Protein AF-A0A9I9DJN1-F1 (afdb_monomer)

Mean predicted aligned error: 14.27 Å

InterPro domains:
  IPR029063 S-adenosyl-L-methionine-dependent methyltransferase superfamily [SSF53335] (177-220)
  IPR050508 Methyltransferase Superfamily [PTHR42912] (76-220)

Secondary structure (DSSP, 8-state):
------------------------------------------------------TTSSSSHHHHHHHHHHHSHHHHHHHHHHHHHHHHHHHHHTT--HHHHHHHHHTSGGGGGHHHH--TT----GGGGS-BTTBTTGGG-HHHHHHHHHHHHHHHHHH-TT-SSHHHHHHHHHHHHHHHHHHHHHHHT-S---EEEEET-TTSHHHHHHHHH-TTSEEEEE---S----

Solvent-accessible surface area (backbone atoms only — not comparable to full-atom values): 14762 Å² total; per-residue (Å²): 139,83,88,80,84,81,86,79,82,86,81,86,84,86,87,78,90,84,84,87,84,88,82,81,90,83,83,88,79,93,72,84,80,79,84,74,84,76,83,74,82,71,76,74,81,76,75,80,72,85,71,86,66,58,87,61,62,72,87,42,73,63,13,50,52,52,50,54,50,55,67,40,58,72,58,33,52,54,50,40,53,51,53,51,52,51,53,46,54,54,28,40,77,68,76,36,59,37,69,56,55,24,46,59,49,74,72,41,74,67,70,74,50,45,79,82,72,60,62,91,87,67,80,78,59,74,75,53,58,39,60,47,98,83,38,75,61,15,81,76,30,65,68,58,60,32,41,46,60,49,52,50,48,46,50,38,45,63,76,33,73,84,46,92,43,64,65,56,17,44,49,53,57,51,46,53,51,53,48,50,51,50,55,49,42,52,75,75,66,67,61,84,72,52,70,43,79,41,77,55,34,73,91,36,73,66,49,50,58,50,45,69,75,36,74,81,27,52,76,45,78,37,70,59,82,92,74,94,72,136

Radius of gyration: 26.38 Å; Cα contacts (8 Å, |Δi|>4): 148; chains: 1; bounding box: 64×74×60 Å

Foldseek 3Di:
DDDDDDDDDDDDDDDDDDDDDDDDDDDDDDDDDPPDPPPPPPPDPDDDPPDPDPPLDDDDPNVVVVVVQCVPVVSVLVVLVVVVVVLCVVLVVQVLNQVVQLCCQVVDPVVVCCVVPDDPPDDDDPVQQCDDRSGRRHLPDSSCLSRVVSSVLSVLCVVCVVDSHSVSSCCVPLVVVLVVVVVVCCVPPVDAAAEAEAEQCRNVPSVVSVCVSRVNHDYHYHNDDPDPDD

Organism: Cucumis melo (NCBI:txid3656)

Nearest PDB structures (foldseek):
  8j3g-assembly1_A  TM=2.124E-01  e=1.061E-02  Coptis chinensis
  7ux6-assembly1_B  TM=2.925E-01  e=5.117E-02  Streptomyces drozdowiczii
  5icg-assembly1_A-2  TM=2.376E-01  e=2.668E-02  Thalictrum flavum subsp. glaucum
  4ems-assembly1_B  TM=3.511E-01  e=6.922E-01  Linum nodiflorum
  9j56-assembly1_A  TM=2.705E-01  e=7.715E-01  Streptomyces purpurascens

Sequence (230 aa):
MALCGASQQLALISGGNGQQRGGRISRSNRGLIKVQASTSSEVGVYEEGRLERPNWSGQTPLSRLVGALISFKPLYSILKLGARQVLISTAEKKNISWRKLTSDVLESDVYKELDSVQNPSIVYPDYYLKPFHAYDEGNLSWLAAAEVQPATMSMIMRAVPTASSVDEAKEIVFGNWLRRIEEHHLKYSGNPILDILDIGCSVGFGTRQLADKFPTAKVTVSKFPLLLLP

Structure (mmCIF, N/CA/C/O backbone):
data_AF-A0A9I9DJN1-F1
#
_entry.id   AF-A0A9I9DJN1-F1
#
loop_
_atom_site.group_PDB
_atom_site.id
_atom_site.type_symbol
_atom_site.label_atom_id
_atom_site.label_alt_id
_atom_site.label_comp_id
_atom_site.label_asym_id
_atom_site.label_entity_id
_atom_site.label_seq_id
_atom_site.pdbx_PDB_ins_code
_atom_site.Cartn_x
_atom_site.Cartn_y
_atom_site.Cartn_z
_atom_site.occupancy
_atom_site.B_iso_or_equiv
_atom_site.auth_seq_id
_atom_site.auth_comp_id
_atom_site.auth_asym_id
_atom_site.auth_atom_id
_atom_site.pdbx_PDB_model_num
ATOM 1 N N . MET A 1 1 ? 3.846 16.389 -8.952 1.00 30.72 1 MET A N 1
ATOM 2 C CA . MET A 1 1 ? 3.330 17.249 -7.871 1.00 30.72 1 MET A CA 1
ATOM 3 C C . MET A 1 1 ? 4.453 18.156 -7.418 1.00 30.72 1 MET A C 1
ATOM 5 O O . MET A 1 1 ? 5.393 17.671 -6.805 1.00 30.72 1 MET A O 1
ATOM 9 N N . ALA A 1 2 ? 4.400 19.427 -7.803 1.00 25.44 2 ALA A N 1
ATOM 10 C CA . ALA A 1 2 ? 5.243 20.464 -7.229 1.00 25.44 2 ALA A CA 1
ATOM 11 C C . ALA A 1 2 ? 4.349 21.265 -6.277 1.00 25.44 2 ALA A C 1
ATOM 13 O O . ALA A 1 2 ? 3.342 21.819 -6.708 1.00 25.44 2 ALA A O 1
ATOM 14 N N . LEU A 1 3 ? 4.664 21.242 -4.984 1.00 32.25 3 LEU A N 1
ATOM 15 C CA . LEU A 1 3 ? 4.036 22.103 -3.987 1.00 32.25 3 LEU A CA 1
ATOM 16 C C . LEU A 1 3 ? 4.820 23.417 -3.987 1.00 32.25 3 LEU A C 1
ATOM 18 O O . LEU A 1 3 ? 5.977 23.434 -3.577 1.00 32.25 3 LEU A O 1
ATOM 22 N N . CYS A 1 4 ? 4.212 24.497 -4.471 1.00 29.55 4 CYS A N 1
ATOM 23 C CA . CYS A 1 4 ? 4.730 25.848 -4.284 1.00 29.55 4 CYS A CA 1
ATOM 24 C C . CYS A 1 4 ? 3.844 26.538 -3.244 1.00 29.55 4 CYS A C 1
ATOM 26 O O . CYS A 1 4 ? 2.663 26.773 -3.492 1.00 29.55 4 CYS A O 1
ATOM 28 N N . GLY A 1 5 ? 4.397 26.788 -2.056 1.00 29.73 5 GLY A N 1
ATOM 29 C CA . GLY A 1 5 ? 3.714 27.495 -0.977 1.00 29.73 5 GLY A CA 1
ATOM 30 C C . GLY A 1 5 ? 3.648 28.992 -1.261 1.00 29.73 5 GLY A C 1
ATOM 31 O O . GLY A 1 5 ? 4.655 29.601 -1.616 1.00 29.73 5 GLY A O 1
ATOM 32 N N . ALA A 1 6 ? 2.470 29.588 -1.091 1.00 32.78 6 ALA A N 1
ATOM 33 C CA . ALA A 1 6 ? 2.326 31.035 -1.049 1.00 32.78 6 ALA A CA 1
ATOM 34 C C . ALA A 1 6 ? 2.438 31.501 0.409 1.00 32.78 6 ALA A C 1
ATOM 36 O O . ALA A 1 6 ? 1.577 31.205 1.236 1.00 32.78 6 ALA A O 1
ATOM 37 N N . SER A 1 7 ? 3.513 32.231 0.710 1.00 35.12 7 SER A N 1
ATOM 38 C CA . SER A 1 7 ? 3.655 33.024 1.929 1.00 35.12 7 SER A CA 1
ATOM 39 C C . SER A 1 7 ? 2.537 34.063 2.003 1.00 35.12 7 SER A C 1
ATOM 41 O O . SER A 1 7 ? 2.452 34.934 1.140 1.00 35.12 7 SER A O 1
ATOM 43 N N . GLN A 1 8 ? 1.707 34.014 3.044 1.00 34.78 8 GLN A N 1
ATOM 44 C CA . GLN A 1 8 ? 0.830 35.128 3.397 1.00 34.78 8 GLN A CA 1
ATOM 45 C C . GLN A 1 8 ? 1.456 35.901 4.557 1.00 34.78 8 GLN A C 1
ATOM 47 O O . GLN A 1 8 ? 1.636 35.377 5.655 1.00 34.78 8 GLN A O 1
ATOM 52 N N . GLN A 1 9 ? 1.826 37.150 4.276 1.00 29.67 9 GLN A N 1
ATOM 53 C CA . GLN A 1 9 ? 2.213 38.126 5.285 1.00 29.67 9 GLN A CA 1
ATOM 54 C C . GLN A 1 9 ? 0.982 38.517 6.111 1.00 29.67 9 GLN A C 1
ATOM 56 O O . GLN A 1 9 ? -0.051 38.895 5.561 1.00 29.67 9 GLN A O 1
ATOM 61 N N . LEU A 1 10 ? 1.111 38.442 7.437 1.00 29.50 10 LEU A N 1
ATOM 62 C CA . LEU A 1 10 ? 0.171 39.037 8.379 1.00 29.50 10 LEU A CA 1
ATOM 63 C C . LEU A 1 10 ? 0.252 40.566 8.292 1.00 29.50 10 LEU A C 1
ATOM 65 O O . LEU A 1 10 ? 1.287 41.147 8.614 1.00 29.50 10 LEU A O 1
ATOM 69 N N . ALA A 1 11 ? -0.858 41.214 7.945 1.00 30.41 11 ALA A N 1
ATOM 70 C CA . ALA A 1 11 ? -1.069 42.629 8.221 1.00 30.41 11 ALA A CA 1
ATOM 71 C C . ALA A 1 11 ? -1.996 42.760 9.438 1.00 30.41 11 ALA A C 1
ATOM 73 O O . ALA A 1 11 ? -3.200 42.521 9.362 1.00 30.41 11 ALA A O 1
ATOM 74 N N . LEU A 1 12 ? -1.399 43.117 10.575 1.00 27.61 12 LEU A N 1
ATOM 75 C CA . LEU A 1 12 ? -2.086 43.633 11.755 1.00 27.61 12 LEU A CA 1
ATOM 76 C C . LEU A 1 12 ? -2.634 45.025 11.429 1.00 27.61 12 LEU A C 1
ATOM 78 O O . LEU A 1 12 ? -1.863 45.916 11.077 1.00 27.61 12 LEU A O 1
ATOM 82 N N . ILE A 1 13 ? -3.938 45.234 11.604 1.00 32.34 13 ILE A N 1
ATOM 83 C CA . ILE A 1 13 ? -4.517 46.578 11.673 1.00 32.34 13 ILE A CA 1
ATOM 84 C C . ILE A 1 13 ? -5.178 46.726 13.042 1.00 32.34 13 ILE A C 1
ATOM 86 O O . ILE A 1 13 ? -6.091 45.987 13.403 1.00 32.34 13 ILE A O 1
ATOM 90 N N . SER A 1 14 ? -4.637 47.671 13.806 1.00 28.94 14 SER A N 1
ATOM 91 C CA . SER A 1 14 ? -5.091 48.131 15.115 1.00 28.94 14 SER A CA 1
ATOM 92 C C . SER A 1 14 ? -5.843 49.457 14.967 1.00 28.94 14 SER A C 1
ATOM 94 O O . SER A 1 14 ? -5.519 50.255 14.089 1.00 28.94 14 SER A O 1
ATOM 96 N N . GLY A 1 15 ? -6.788 49.702 15.878 1.00 29.27 15 GLY A N 1
ATOM 97 C CA . GLY A 1 15 ? -7.481 50.978 16.094 1.00 29.27 15 GLY A CA 1
ATOM 98 C C . GLY A 1 15 ? -8.999 50.825 15.965 1.00 29.27 15 GLY A C 1
ATOM 99 O O . GLY A 1 15 ? -9.479 50.248 15.003 1.00 29.27 15 GLY A O 1
ATOM 100 N N . GLY A 1 16 ? -9.852 51.289 16.872 1.00 29.00 16 GLY A N 1
ATOM 101 C CA . GLY A 1 16 ? -9.691 52.054 18.102 1.00 29.00 16 GLY A CA 1
ATOM 102 C C . GLY A 1 16 ? -11.093 52.446 18.606 1.00 29.00 16 GLY A C 1
ATOM 103 O O . GLY A 1 16 ? -12.001 52.645 17.809 1.00 29.00 16 GLY A O 1
ATOM 104 N N . ASN A 1 17 ? -11.240 52.482 19.933 1.00 29.84 17 ASN A N 1
ATOM 105 C CA . ASN A 1 17 ? -12.297 53.038 20.797 1.00 29.84 17 ASN A CA 1
ATOM 106 C C . ASN A 1 17 ? -13.628 53.587 20.230 1.00 29.84 17 ASN A C 1
ATOM 108 O O . ASN A 1 17 ? -13.659 54.551 19.472 1.00 29.84 17 ASN A O 1
ATOM 112 N N . GLY A 1 18 ? -14.727 53.146 20.858 1.00 29.94 18 GLY A N 1
ATOM 113 C CA . GLY A 1 18 ? -15.999 53.876 20.940 1.00 29.94 18 GLY A CA 1
ATOM 114 C C . GLY A 1 18 ? -16.883 53.359 22.085 1.00 29.94 18 GLY A C 1
ATOM 115 O O . GLY A 1 18 ? -17.364 52.232 22.041 1.00 29.94 18 GLY A O 1
ATOM 116 N N . GLN A 1 19 ? -17.054 54.167 23.135 1.00 30.52 19 GLN A N 1
ATOM 117 C CA . GLN A 1 19 ? -17.786 53.865 24.372 1.00 30.52 19 GLN A CA 1
ATOM 118 C C . GLN A 1 19 ? -19.321 53.805 24.220 1.00 30.52 19 GLN A C 1
ATOM 120 O O . GLN A 1 19 ? -19.919 54.625 23.537 1.00 30.52 19 GLN A O 1
ATOM 125 N N . GLN A 1 20 ? -19.909 52.891 25.006 1.00 30.75 20 GLN A N 1
ATOM 126 C CA . GLN A 1 20 ? -21.160 52.950 25.792 1.00 30.75 20 GLN A CA 1
ATOM 127 C C . GLN A 1 20 ? -22.445 53.573 25.203 1.00 30.75 20 GLN A C 1
ATOM 129 O O . GLN A 1 20 ? -22.520 54.775 24.976 1.00 30.75 20 GLN A O 1
ATOM 134 N N . ARG A 1 21 ? -23.551 52.809 25.278 1.00 30.38 21 ARG A N 1
ATOM 135 C CA . ARG A 1 21 ? -24.702 53.091 26.175 1.00 30.38 21 ARG A CA 1
ATOM 136 C C . ARG A 1 21 ? -25.751 51.971 26.127 1.00 30.38 21 ARG A C 1
ATOM 138 O O . ARG A 1 21 ? -25.978 51.364 25.090 1.00 30.38 21 ARG A O 1
ATOM 145 N N . GLY A 1 22 ? -26.342 51.680 27.288 1.00 27.66 22 GLY A N 1
ATOM 146 C CA . GLY A 1 22 ? -27.281 50.577 27.503 1.00 27.66 22 GLY A CA 1
ATOM 147 C C . GLY A 1 22 ? -28.727 50.855 27.080 1.00 27.66 22 GLY A C 1
ATOM 148 O O . GLY A 1 22 ? -29.107 51.988 26.800 1.00 27.66 22 GLY A O 1
ATOM 149 N N . GLY A 1 23 ? -29.548 49.801 27.104 1.00 28.28 23 GLY A N 1
ATOM 150 C CA . GLY A 1 23 ? -30.987 49.902 26.863 1.00 28.28 23 GLY A CA 1
ATOM 151 C C . GLY A 1 23 ? -31.716 48.556 26.853 1.00 28.28 23 GLY A C 1
ATOM 152 O O . GLY A 1 23 ? -31.729 47.871 25.845 1.00 28.28 23 GLY A O 1
ATOM 153 N N . ARG A 1 24 ? -32.302 48.225 28.010 1.00 29.02 24 ARG A N 1
ATOM 154 C CA . ARG A 1 24 ? -33.516 47.432 28.306 1.00 29.02 24 ARG A CA 1
ATOM 155 C C . ARG A 1 24 ? -34.006 46.298 27.378 1.00 29.02 24 ARG A C 1
ATOM 157 O O . ARG A 1 24 ? -34.321 46.461 26.209 1.00 29.02 24 ARG A O 1
ATOM 164 N N . ILE A 1 25 ? -34.276 45.192 28.074 1.00 35.84 25 ILE A N 1
ATOM 165 C CA . ILE A 1 25 ? -35.131 44.043 27.756 1.00 35.84 25 ILE A CA 1
ATOM 166 C C . ILE A 1 25 ? -36.515 44.469 27.230 1.00 35.84 25 ILE A C 1
ATOM 168 O O . ILE A 1 25 ? -37.197 45.271 27.868 1.00 35.84 25 ILE A O 1
ATOM 172 N N . SER A 1 26 ? -36.980 43.821 26.157 1.00 33.06 26 SER A N 1
ATOM 173 C CA . SER A 1 26 ? -38.408 43.639 25.872 1.00 33.06 26 SER A CA 1
ATOM 174 C C . SER A 1 26 ? -38.665 42.240 25.301 1.00 33.06 26 SER A C 1
ATOM 176 O O . SER A 1 26 ? -37.912 41.735 24.470 1.00 33.06 26 SER A O 1
ATOM 178 N N . ARG A 1 27 ? -39.714 41.602 25.822 1.00 33.59 27 ARG A N 1
ATOM 179 C CA . ARG A 1 27 ? -40.207 40.256 25.504 1.00 33.59 27 ARG A CA 1
ATOM 180 C C . ARG A 1 27 ? -41.160 40.293 24.303 1.00 33.59 27 ARG A C 1
ATOM 182 O O . ARG A 1 27 ? -41.929 41.231 24.157 1.00 33.59 27 ARG A O 1
ATOM 189 N N . SER A 1 28 ? -41.235 39.139 23.635 1.00 32.53 28 SER A N 1
ATOM 190 C CA . SER A 1 28 ? -42.374 38.614 22.860 1.00 32.53 28 SER A CA 1
ATOM 191 C C . SER A 1 28 ? -42.530 39.066 21.404 1.00 32.53 28 SER A C 1
ATOM 193 O O . SER A 1 28 ? -43.063 40.128 21.119 1.00 32.53 28 SER A O 1
ATOM 195 N N . ASN A 1 29 ? -42.252 38.145 20.475 1.00 32.12 29 ASN A N 1
ATOM 196 C CA . ASN A 1 29 ? -43.342 37.434 19.799 1.00 32.12 29 ASN A CA 1
ATOM 197 C C . ASN A 1 29 ? -42.841 36.138 19.146 1.00 32.12 29 ASN A C 1
ATOM 199 O O . ASN A 1 29 ? -41.870 36.130 18.394 1.00 32.12 29 ASN A O 1
ATOM 203 N N . ARG A 1 30 ? -43.521 35.028 19.460 1.00 38.81 30 ARG A N 1
ATOM 204 C CA . ARG A 1 30 ? -43.365 33.728 18.798 1.00 38.81 30 ARG A CA 1
ATOM 205 C C . ARG A 1 30 ? -43.874 33.848 17.360 1.00 38.81 30 ARG A C 1
ATOM 207 O O . ARG A 1 30 ? -45.080 33.857 17.140 1.00 38.81 30 ARG A O 1
ATOM 214 N N . GLY A 1 31 ? -42.958 33.922 16.400 1.00 28.69 31 GLY A N 1
ATOM 215 C CA . GLY A 1 31 ? -43.246 33.670 14.990 1.00 28.69 31 GLY A CA 1
ATOM 216 C C . GLY A 1 31 ? -43.067 32.185 14.681 1.00 28.69 31 GLY A C 1
ATOM 217 O O . GLY A 1 31 ? -42.038 31.604 15.018 1.00 28.69 31 GLY A O 1
ATOM 218 N N . LEU A 1 32 ? -44.076 31.568 14.066 1.00 29.91 32 LEU A N 1
ATOM 219 C CA . LEU A 1 32 ? -43.992 30.229 13.483 1.00 29.91 32 LEU A CA 1
ATOM 220 C C . LEU A 1 32 ? -42.824 30.166 12.484 1.00 29.91 32 LEU A C 1
ATOM 222 O O . LEU A 1 32 ? -42.876 30.801 11.432 1.00 29.91 32 LEU A O 1
ATOM 226 N N . ILE A 1 33 ? -41.793 29.372 12.784 1.00 30.33 33 ILE A N 1
ATOM 227 C CA . ILE A 1 33 ? -40.772 29.009 11.797 1.00 30.33 33 ILE A CA 1
ATOM 228 C C . ILE A 1 33 ? -41.381 27.931 10.902 1.00 30.33 33 ILE A C 1
ATOM 230 O O . ILE A 1 33 ? -41.490 26.766 11.279 1.00 30.33 33 ILE A O 1
ATOM 234 N N . LYS A 1 34 ? -41.807 28.336 9.707 1.00 27.86 34 LYS A N 1
ATOM 235 C CA . LYS A 1 34 ? -42.162 27.421 8.626 1.00 27.86 34 LYS A CA 1
ATOM 236 C C . LYS A 1 34 ? -40.850 26.880 8.053 1.00 27.86 34 LYS A C 1
ATOM 238 O O . LYS A 1 34 ? -40.208 27.544 7.247 1.00 27.86 34 LYS A O 1
ATOM 243 N N . VAL A 1 35 ? -40.417 25.707 8.516 1.00 30.56 35 VAL A N 1
ATOM 244 C CA . VAL A 1 35 ? -39.272 24.996 7.928 1.00 30.56 35 VAL A CA 1
ATOM 245 C C . VAL A 1 35 ? -39.721 24.460 6.574 1.00 30.56 35 VAL A C 1
ATOM 247 O O . VAL A 1 35 ? -40.373 23.423 6.478 1.00 30.56 35 VAL A O 1
ATOM 250 N N . GLN A 1 36 ? -39.430 25.215 5.522 1.00 29.36 36 GLN A N 1
ATOM 251 C CA . GLN A 1 36 ? -39.557 24.744 4.155 1.00 29.36 36 GLN A CA 1
ATOM 252 C C . GLN A 1 36 ? -38.274 23.978 3.831 1.00 29.36 36 GLN A C 1
ATOM 254 O O . GLN A 1 36 ? -37.212 24.571 3.667 1.00 29.36 36 GLN A O 1
ATOM 259 N N . ALA A 1 37 ? -38.360 22.648 3.814 1.00 34.16 37 ALA A N 1
ATOM 260 C CA . ALA A 1 37 ? -37.278 21.798 3.342 1.00 34.16 37 ALA A CA 1
ATOM 261 C C . ALA A 1 37 ? -37.134 21.994 1.826 1.00 34.16 37 ALA A C 1
ATOM 263 O O . ALA A 1 37 ? -37.887 21.425 1.039 1.00 34.16 37 ALA A O 1
ATOM 264 N N . SER A 1 38 ? -36.197 22.844 1.413 1.00 32.78 38 SER A N 1
ATOM 265 C CA . SER A 1 38 ? -35.741 22.905 0.030 1.00 32.78 38 SER A CA 1
ATOM 266 C C . SER A 1 38 ? -34.733 21.780 -0.187 1.00 32.78 38 SER A C 1
ATOM 268 O O . SER A 1 38 ? -33.548 21.923 0.109 1.00 32.78 38 SER A O 1
ATOM 270 N N . THR A 1 39 ? -35.197 20.642 -0.697 1.00 40.41 39 THR A N 1
ATOM 271 C CA . THR A 1 39 ? -34.326 19.667 -1.357 1.00 40.41 39 THR A CA 1
ATOM 272 C C . THR A 1 39 ? -33.875 20.261 -2.689 1.00 40.41 39 THR A C 1
ATOM 274 O O . THR A 1 39 ? -34.466 19.991 -3.732 1.00 40.41 39 THR A O 1
ATOM 277 N N . SER A 1 40 ? -32.854 21.116 -2.655 1.00 34.88 40 SER A N 1
ATOM 278 C CA . SER A 1 40 ? -32.096 21.481 -3.848 1.00 34.88 40 SER A CA 1
ATOM 279 C C . SER A 1 40 ? -31.119 20.346 -4.135 1.00 34.88 40 SER A C 1
ATOM 281 O O . SER A 1 40 ? -29.996 20.320 -3.634 1.00 34.88 40 SER A O 1
ATOM 283 N N . SER A 1 41 ? -31.565 19.373 -4.923 1.00 44.56 41 SER A N 1
ATOM 284 C CA . SER A 1 41 ? -30.679 18.443 -5.617 1.00 44.56 41 SER A CA 1
ATOM 285 C C . SER A 1 41 ? -29.966 19.193 -6.746 1.00 44.56 41 SER A C 1
ATOM 287 O O . SER A 1 41 ? -30.228 18.960 -7.923 1.00 44.56 41 SER A O 1
ATOM 289 N N . GLU A 1 42 ? -29.096 20.135 -6.390 1.00 41.25 42 GLU A N 1
ATOM 290 C CA . GLU A 1 42 ? -28.077 20.619 -7.312 1.00 41.25 42 GLU A CA 1
ATOM 291 C C . GLU A 1 42 ? -26.981 19.560 -7.335 1.00 41.25 42 GLU A C 1
ATOM 293 O O . GLU A 1 42 ? -26.090 19.512 -6.487 1.00 41.25 42 GLU A O 1
ATOM 298 N N . VAL A 1 43 ? -27.092 18.650 -8.302 1.00 46.75 43 VAL A N 1
ATOM 299 C CA . VAL A 1 43 ? -25.947 17.868 -8.754 1.00 46.75 43 VAL A CA 1
ATOM 300 C C . VAL A 1 43 ? -24.967 18.894 -9.311 1.00 46.75 4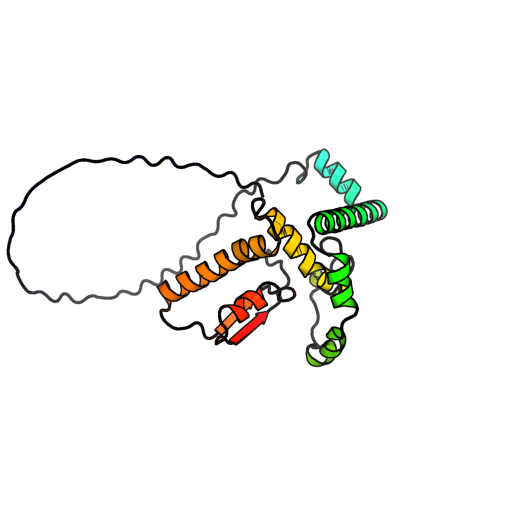3 VAL A C 1
ATOM 302 O O . VAL A 1 43 ? -25.148 19.386 -10.423 1.00 46.75 43 VAL A O 1
ATOM 305 N N . GLY A 1 44 ? -23.994 19.295 -8.493 1.00 42.94 44 GLY A N 1
ATOM 306 C CA . GLY A 1 44 ? -22.945 20.209 -8.915 1.00 42.94 44 GLY A CA 1
ATOM 307 C C . GLY A 1 44 ? -22.288 19.650 -10.169 1.00 42.94 44 GLY A C 1
ATOM 308 O O . GLY A 1 44 ? -21.751 18.543 -10.152 1.00 42.94 44 GLY A O 1
ATOM 309 N N . VAL A 1 45 ? -22.376 20.391 -11.272 1.00 45.31 45 VAL A N 1
ATOM 310 C CA . VAL A 1 45 ? -21.628 20.079 -12.485 1.00 45.31 45 VAL A CA 1
ATOM 311 C C . VAL A 1 45 ? -20.161 20.284 -12.133 1.00 45.31 45 VAL A C 1
ATOM 313 O O . VAL A 1 45 ? -19.710 21.410 -11.938 1.00 45.31 45 VAL A O 1
ATOM 316 N N . TYR A 1 46 ? -19.432 19.186 -11.964 1.00 43.72 46 TYR A N 1
ATOM 317 C CA . TYR A 1 46 ? -17.994 19.238 -11.765 1.00 43.72 46 TYR A CA 1
ATOM 318 C C . TYR A 1 46 ? -17.363 19.731 -13.069 1.00 43.72 46 TYR A C 1
ATOM 320 O O . TYR A 1 46 ? -17.411 19.035 -14.082 1.00 43.72 46 TYR A O 1
ATOM 328 N N . GLU A 1 47 ? -16.782 20.929 -13.063 1.00 48.88 47 GLU A N 1
ATOM 329 C CA . GLU A 1 47 ? -15.872 21.320 -14.135 1.00 48.88 47 GLU A CA 1
ATOM 330 C C . GLU A 1 47 ? -14.577 20.526 -13.969 1.00 48.88 47 GLU A C 1
ATOM 332 O O . GLU A 1 47 ? -13.890 20.620 -12.948 1.00 48.88 47 GLU A O 1
ATOM 337 N N . GLU A 1 48 ? -14.248 19.708 -14.968 1.00 60.31 48 GLU A N 1
ATOM 338 C CA . GLU A 1 48 ? -12.962 19.030 -15.021 1.00 60.31 48 GLU A CA 1
ATOM 339 C C . GLU A 1 48 ? -11.863 20.098 -15.086 1.00 60.31 48 GLU A C 1
ATOM 341 O O . GLU A 1 48 ? -11.737 20.841 -16.063 1.00 60.31 48 GLU A O 1
ATOM 346 N N . GLY A 1 49 ? -11.091 20.224 -14.004 1.00 55.69 49 GLY A N 1
ATOM 347 C CA . GLY A 1 49 ? -9.998 21.184 -13.937 1.00 55.69 49 GLY A CA 1
ATOM 348 C C . GLY A 1 49 ? -9.047 20.966 -15.111 1.00 55.69 49 GLY A C 1
ATOM 349 O O . GLY A 1 49 ? -8.665 19.835 -15.409 1.00 55.69 49 GLY A O 1
ATOM 350 N N . ARG A 1 50 ? -8.652 22.046 -15.792 1.00 54.31 50 ARG A N 1
ATOM 351 C CA . ARG A 1 50 ? -7.718 21.991 -16.922 1.00 54.31 50 ARG A CA 1
ATOM 352 C C . ARG A 1 50 ? -6.335 21.578 -16.407 1.00 54.31 50 ARG A C 1
ATOM 354 O O . ARG A 1 50 ? -5.506 22.423 -16.088 1.00 54.31 50 ARG A O 1
ATOM 361 N N . LEU A 1 51 ? -6.107 20.272 -16.267 1.00 60.84 51 LEU A N 1
ATOM 362 C CA . LEU A 1 51 ? -4.845 19.719 -15.788 1.00 60.84 51 LEU A CA 1
ATOM 363 C C . LEU A 1 51 ? -3.743 20.100 -16.782 1.00 60.84 51 LEU A C 1
ATOM 365 O O . LEU A 1 51 ? -3.766 19.657 -17.934 1.00 60.84 51 LEU A O 1
ATOM 369 N N . GLU A 1 52 ? -2.775 20.913 -16.350 1.00 66.81 52 GLU A N 1
ATOM 370 C CA . GLU A 1 52 ? -1.540 21.119 -17.105 1.00 66.81 52 GLU A CA 1
ATOM 371 C C . GLU A 1 52 ? -0.838 19.770 -17.260 1.00 66.81 52 GLU A C 1
ATOM 373 O O . GLU A 1 52 ? -0.281 19.191 -16.324 1.00 66.81 52 GLU A O 1
ATOM 378 N N . ARG A 1 53 ? -0.930 19.229 -18.472 1.00 61.81 53 ARG A N 1
ATOM 379 C CA . ARG A 1 53 ? -0.295 17.975 -18.844 1.00 61.81 53 ARG A CA 1
ATOM 380 C C . ARG A 1 53 ? 1.211 18.213 -18.995 1.00 61.81 53 ARG A C 1
ATOM 382 O O . ARG A 1 53 ? 1.602 19.196 -19.623 1.00 61.81 53 ARG A O 1
ATOM 389 N N . PRO A 1 54 ? 2.081 17.343 -18.453 1.00 64.88 54 PRO A N 1
ATOM 390 C CA . PRO A 1 54 ? 3.521 17.522 -18.600 1.00 64.88 54 PRO A CA 1
ATOM 391 C C . PRO A 1 54 ? 3.939 17.455 -20.080 1.00 64.88 54 PRO A C 1
ATOM 393 O O . PRO A 1 54 ? 3.339 16.712 -20.856 1.00 64.88 54 PRO A O 1
ATOM 396 N N . ASN A 1 55 ? 5.001 18.178 -20.461 1.00 63.44 55 ASN A N 1
ATOM 397 C CA . ASN A 1 55 ? 5.436 18.406 -21.859 1.00 63.44 55 ASN A CA 1
ATOM 398 C C . ASN A 1 55 ? 5.660 17.140 -22.720 1.00 63.44 55 ASN A C 1
ATOM 400 O O . ASN A 1 55 ? 5.745 17.219 -23.948 1.00 63.44 55 ASN A O 1
ATOM 404 N N . TRP A 1 56 ? 5.781 15.973 -22.089 1.00 61.12 56 TRP A N 1
ATOM 405 C CA . TRP A 1 56 ? 5.939 14.671 -22.740 1.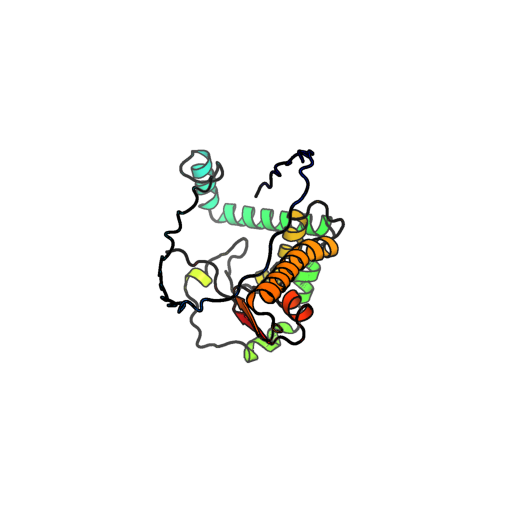00 61.12 56 TRP A CA 1
ATOM 406 C C . TRP A 1 56 ? 4.610 13.947 -23.018 1.00 61.12 56 TRP A C 1
ATOM 408 O O . TRP A 1 56 ? 4.612 12.892 -23.651 1.00 61.12 56 TRP A O 1
ATOM 418 N N . SER A 1 57 ? 3.474 14.493 -22.585 1.00 58.69 57 SER A N 1
ATOM 419 C CA . SER A 1 57 ? 2.133 13.949 -22.827 1.00 58.69 57 SER A CA 1
ATOM 420 C C . SER A 1 57 ? 1.375 14.814 -23.844 1.00 58.69 57 SER A C 1
ATOM 422 O O . SER A 1 57 ? 1.319 16.032 -23.705 1.00 58.69 57 SER A O 1
ATOM 424 N N . GLY A 1 58 ? 0.831 14.206 -24.905 1.00 67.69 58 GLY A N 1
ATOM 425 C CA . GLY A 1 58 ? 0.128 14.913 -25.987 1.00 67.69 58 GLY A CA 1
ATOM 426 C C . GLY A 1 58 ? 0.577 14.466 -27.383 1.00 67.69 58 GLY A C 1
ATOM 427 O O . GLY A 1 58 ? 0.928 13.311 -27.582 1.00 67.69 58 GLY A O 1
ATOM 428 N N . GLN A 1 59 ? 0.563 15.374 -28.366 1.00 70.12 59 GLN A N 1
ATOM 429 C CA . GLN A 1 59 ? 0.990 15.091 -29.752 1.00 70.12 59 GLN A CA 1
ATOM 430 C C . GLN A 1 59 ? 2.324 15.760 -30.136 1.00 70.12 59 GLN A C 1
ATOM 432 O O . GLN A 1 59 ? 2.646 15.897 -31.316 1.00 70.12 59 GLN A O 1
ATOM 437 N N . THR A 1 60 ? 3.124 16.185 -29.153 1.00 81.44 60 THR A N 1
ATOM 438 C CA . THR A 1 60 ? 4.431 16.811 -29.407 1.00 81.44 60 THR A CA 1
ATOM 439 C C . THR A 1 60 ? 5.426 15.804 -30.007 1.00 81.44 60 THR A C 1
ATOM 441 O O . THR A 1 60 ? 5.291 14.600 -29.771 1.00 81.44 60 THR A O 1
ATOM 444 N N . PRO A 1 61 ? 6.466 16.245 -30.744 1.00 84.25 61 PRO A N 1
ATOM 445 C CA . PRO A 1 61 ? 7.507 15.345 -31.252 1.00 84.25 61 PRO A CA 1
ATOM 446 C C . PRO A 1 61 ? 8.167 14.502 -30.151 1.00 84.25 61 PRO A C 1
ATOM 448 O O . PRO A 1 61 ? 8.387 13.307 -30.337 1.00 84.25 61 PRO A O 1
ATOM 451 N N . LEU A 1 62 ? 8.393 15.096 -28.973 1.00 82.62 62 LEU A N 1
ATOM 452 C CA . LEU A 1 62 ? 8.889 14.384 -27.794 1.00 82.62 62 LEU A CA 1
ATOM 453 C C . LEU A 1 62 ? 7.900 13.310 -27.322 1.00 82.62 62 LEU A C 1
ATOM 455 O O . LEU A 1 62 ? 8.310 12.188 -27.044 1.00 82.62 62 LEU A O 1
ATOM 459 N N . SER A 1 63 ? 6.601 13.619 -27.276 1.00 77.81 63 SER A N 1
ATOM 460 C CA . SER A 1 63 ? 5.573 12.645 -26.898 1.00 77.81 63 SER A CA 1
ATOM 461 C C . SER A 1 63 ? 5.479 11.484 -27.892 1.00 77.81 63 SER A C 1
ATOM 463 O O . SER A 1 63 ? 5.369 10.332 -27.481 1.00 77.81 63 SER A O 1
ATOM 465 N N . ARG A 1 64 ? 5.618 11.753 -29.199 1.00 83.56 64 ARG A N 1
ATOM 466 C CA . ARG A 1 64 ? 5.650 10.711 -30.243 1.00 83.56 64 ARG A CA 1
ATOM 467 C C . ARG A 1 64 ? 6.885 9.821 -30.122 1.00 83.56 64 ARG A C 1
ATOM 469 O O . ARG A 1 64 ? 6.758 8.610 -30.266 1.00 83.56 64 ARG A O 1
ATOM 476 N N . LEU A 1 65 ? 8.050 10.396 -29.810 1.00 84.25 65 LEU A N 1
ATOM 477 C CA . LEU A 1 65 ? 9.271 9.632 -29.541 1.00 84.25 65 LEU A CA 1
ATOM 478 C C . LEU A 1 65 ? 9.111 8.740 -28.304 1.00 84.25 65 LEU A C 1
ATOM 480 O O . LEU A 1 65 ? 9.400 7.549 -28.366 1.00 84.25 65 LEU A O 1
ATOM 484 N N . VAL A 1 66 ? 8.604 9.293 -27.200 1.00 79.31 66 VAL A N 1
ATOM 485 C CA . VAL A 1 66 ? 8.315 8.527 -25.978 1.00 79.31 66 VAL A CA 1
ATOM 486 C C . VAL A 1 66 ? 7.306 7.411 -26.269 1.00 79.31 66 VAL A C 1
ATOM 488 O O . VAL A 1 66 ? 7.532 6.270 -25.876 1.00 79.31 66 VAL A O 1
ATOM 491 N N . GLY A 1 67 ? 6.243 7.700 -27.024 1.00 79.88 67 GLY A N 1
ATOM 492 C CA . GLY A 1 67 ? 5.257 6.710 -27.458 1.00 79.88 67 GLY A CA 1
ATOM 493 C C . GLY A 1 67 ? 5.865 5.592 -28.308 1.00 79.88 67 GLY A C 1
ATOM 494 O O . GLY A 1 67 ? 5.582 4.420 -28.067 1.00 79.88 67 GLY A O 1
ATOM 495 N N . ALA A 1 68 ? 6.757 5.925 -29.244 1.00 82.62 68 ALA A N 1
ATOM 496 C CA . ALA A 1 68 ? 7.470 4.941 -30.055 1.00 82.62 68 ALA A CA 1
ATOM 497 C C . ALA A 1 68 ? 8.383 4.044 -29.198 1.00 82.62 68 ALA A C 1
ATOM 499 O O . ALA A 1 68 ? 8.346 2.821 -29.345 1.00 82.62 68 ALA A O 1
ATOM 500 N N . LEU A 1 69 ? 9.129 4.619 -28.248 1.00 78.75 69 LEU A N 1
ATOM 501 C CA . LEU A 1 69 ? 9.981 3.863 -27.320 1.00 78.75 69 LEU A CA 1
ATOM 502 C C . LEU A 1 69 ? 9.166 2.919 -26.421 1.00 78.75 69 LEU A C 1
ATOM 504 O O . LEU A 1 69 ? 9.576 1.782 -26.203 1.00 78.75 69 LEU A O 1
ATOM 508 N N . ILE A 1 70 ? 8.001 3.363 -25.939 1.00 77.44 70 ILE A N 1
ATOM 509 C CA . ILE A 1 70 ? 7.078 2.539 -25.138 1.00 77.44 70 ILE A CA 1
ATOM 510 C C . ILE A 1 70 ? 6.452 1.421 -25.986 1.00 77.44 70 ILE A C 1
ATOM 512 O O . ILE A 1 70 ? 6.246 0.315 -25.489 1.00 77.44 70 ILE A 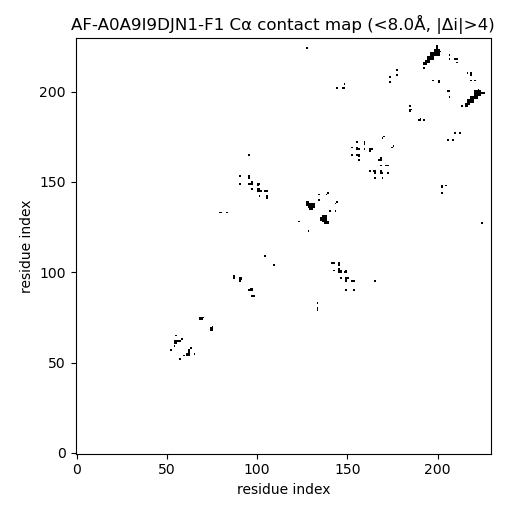O 1
ATOM 516 N N . SER A 1 71 ? 6.167 1.675 -27.268 1.00 81.25 71 SER A N 1
ATOM 517 C CA . SER A 1 71 ? 5.537 0.687 -28.157 1.00 81.25 71 SER A CA 1
ATOM 518 C C . SER A 1 71 ? 6.433 -0.522 -28.460 1.00 81.25 71 SER A C 1
ATOM 520 O O . SER A 1 71 ? 5.933 -1.622 -28.710 1.00 81.25 71 SER A O 1
ATOM 522 N N . PHE A 1 72 ? 7.759 -0.357 -28.383 1.00 87.50 72 PHE A N 1
ATOM 523 C CA . PHE A 1 72 ? 8.706 -1.451 -28.562 1.00 87.50 72 PHE A CA 1
ATOM 524 C C . PHE A 1 72 ? 8.890 -2.229 -27.251 1.00 87.50 72 PHE A C 1
ATOM 526 O O . PHE A 1 72 ? 9.732 -1.901 -26.412 1.00 87.50 72 PHE A O 1
ATOM 533 N N . LYS A 1 73 ? 8.093 -3.294 -27.089 1.00 82.44 73 LYS A N 1
ATOM 534 C CA . LYS A 1 73 ? 8.016 -4.106 -25.859 1.00 82.44 73 LYS A CA 1
ATOM 535 C C . LYS A 1 73 ? 9.374 -4.495 -25.251 1.00 82.44 73 LYS A C 1
ATOM 537 O O . LYS A 1 73 ? 9.502 -4.336 -24.040 1.00 82.44 73 LYS A O 1
ATOM 542 N N . PRO A 1 74 ? 10.390 -4.961 -26.010 1.00 84.25 74 PRO A N 1
ATOM 543 C CA . PRO A 1 74 ? 11.668 -5.348 -25.410 1.00 84.25 74 PRO A CA 1
ATOM 544 C C . PRO A 1 74 ? 12.372 -4.183 -24.706 1.00 84.25 74 PRO A C 1
ATOM 546 O O . PRO A 1 74 ? 12.802 -4.321 -23.563 1.00 84.25 74 PRO A O 1
ATOM 549 N N . LEU A 1 75 ? 12.433 -3.012 -25.348 1.00 82.56 75 LEU A N 1
ATOM 550 C CA . LEU A 1 75 ? 13.043 -1.825 -24.746 1.00 82.56 75 LEU A CA 1
ATOM 551 C C . LEU A 1 75 ? 12.222 -1.322 -23.564 1.00 82.56 75 LEU A C 1
ATOM 553 O O . LEU A 1 75 ? 12.782 -1.013 -22.516 1.00 82.56 75 LEU A O 1
ATOM 557 N N . TYR A 1 76 ? 10.899 -1.286 -23.710 1.00 82.19 76 TYR A N 1
ATOM 558 C CA . TYR A 1 76 ? 10.006 -0.897 -22.627 1.00 82.19 76 TYR A CA 1
ATOM 559 C C . TYR A 1 76 ? 10.178 -1.788 -21.388 1.00 82.19 76 TYR A C 1
ATOM 561 O O . TYR A 1 76 ? 10.263 -1.274 -20.274 1.00 82.19 76 TYR A O 1
ATOM 569 N N . SER A 1 77 ? 10.312 -3.106 -21.557 1.00 83.62 77 SER A N 1
ATOM 570 C CA . SER A 1 77 ? 10.574 -4.031 -20.449 1.00 83.62 77 SER A CA 1
ATOM 571 C C . SER A 1 77 ? 11.917 -3.771 -19.763 1.00 83.62 77 SER A C 1
ATOM 573 O O . SER A 1 77 ? 11.965 -3.728 -18.536 1.00 83.62 77 SER A O 1
ATOM 575 N N . ILE A 1 78 ? 12.991 -3.510 -20.518 1.00 86.50 78 ILE A N 1
ATOM 576 C CA . ILE A 1 78 ? 14.301 -3.138 -19.946 1.00 86.50 78 ILE A CA 1
ATOM 577 C C . ILE A 1 78 ? 14.191 -1.829 -19.151 1.00 86.50 78 ILE A C 1
ATOM 579 O O . ILE A 1 78 ? 14.678 -1.742 -18.023 1.00 86.50 78 ILE A O 1
ATOM 583 N N . LEU A 1 79 ? 13.513 -0.819 -19.704 1.00 86.81 79 LEU A N 1
ATOM 584 C CA . LEU A 1 79 ? 13.300 0.466 -19.034 1.00 86.81 79 LEU A CA 1
ATOM 585 C C . LEU A 1 79 ? 12.479 0.311 -17.747 1.00 86.81 79 LEU A C 1
ATOM 587 O O . LEU A 1 79 ? 12.838 0.907 -16.731 1.00 86.81 79 LEU A O 1
ATOM 591 N N . LYS A 1 80 ? 11.425 -0.518 -17.754 1.00 85.69 80 LYS A N 1
ATOM 592 C CA . LYS A 1 80 ? 10.641 -0.849 -16.550 1.00 85.69 80 LYS A CA 1
ATOM 593 C C . LYS A 1 80 ? 11.519 -1.463 -15.459 1.00 85.69 80 LYS A C 1
ATOM 595 O O . LYS A 1 80 ? 11.459 -1.016 -14.313 1.00 85.69 80 LYS A O 1
ATOM 600 N N . LEU A 1 81 ? 12.354 -2.443 -15.809 1.00 87.25 81 LEU A N 1
ATOM 601 C CA . LEU A 1 81 ? 13.267 -3.092 -14.861 1.00 87.25 81 LEU A CA 1
ATOM 602 C C . LEU A 1 81 ? 14.274 -2.096 -14.275 1.00 87.25 81 LEU A C 1
ATOM 604 O O . LEU A 1 81 ? 14.453 -2.045 -13.057 1.00 87.25 81 LEU A O 1
ATOM 608 N N . GLY A 1 82 ? 14.879 -1.259 -15.122 1.00 89.62 82 GLY A N 1
ATOM 609 C CA . GLY A 1 82 ? 15.805 -0.213 -14.686 1.00 89.62 82 GLY A CA 1
ATOM 610 C C . GLY A 1 82 ? 15.143 0.796 -13.746 1.00 89.62 82 GLY A C 1
ATOM 611 O O . GLY A 1 82 ? 15.674 1.087 -12.674 1.00 89.62 82 GLY A O 1
ATOM 612 N N . ALA A 1 83 ? 13.949 1.279 -14.095 1.00 89.12 83 ALA A N 1
ATOM 613 C CA . ALA A 1 83 ? 13.189 2.208 -13.263 1.00 89.12 83 ALA A CA 1
ATOM 614 C C . ALA A 1 83 ? 12.833 1.603 -11.894 1.00 89.12 83 ALA A C 1
ATOM 616 O O . ALA A 1 83 ? 13.015 2.260 -10.865 1.00 89.12 83 ALA A O 1
ATOM 617 N N . ARG A 1 84 ? 12.390 0.337 -11.858 1.00 91.75 84 ARG A N 1
ATOM 618 C CA . ARG A 1 84 ? 12.114 -0.387 -10.606 1.00 91.75 84 ARG A CA 1
ATOM 619 C C . ARG A 1 84 ? 13.375 -0.517 -9.749 1.00 91.75 84 ARG A C 1
ATOM 621 O O . ARG A 1 84 ? 13.339 -0.191 -8.566 1.00 91.75 84 ARG A O 1
ATOM 628 N N . GLN A 1 85 ? 14.508 -0.894 -10.337 1.00 93.38 85 GLN A N 1
ATOM 629 C CA . GLN A 1 85 ? 15.780 -1.020 -9.617 1.00 93.38 85 GLN A CA 1
ATOM 630 C C . GLN A 1 85 ? 16.267 0.321 -9.036 1.00 93.38 85 GLN A C 1
ATOM 632 O O . GLN A 1 85 ? 16.803 0.363 -7.923 1.00 93.38 85 GLN A O 1
ATOM 637 N N . VAL A 1 86 ? 16.057 1.432 -9.748 1.00 94.31 86 VAL A N 1
ATOM 638 C CA . VAL A 1 86 ? 16.360 2.780 -9.238 1.00 94.31 86 VAL A CA 1
ATOM 639 C C . VAL A 1 86 ? 15.478 3.125 -8.038 1.00 94.31 86 VAL A C 1
ATOM 641 O O . VAL A 1 86 ? 15.994 3.638 -7.045 1.00 94.31 86 VAL A O 1
ATOM 644 N N . LEU A 1 87 ? 14.178 2.818 -8.085 1.00 92.94 87 LEU A N 1
ATOM 645 C CA . LEU A 1 87 ? 13.276 3.043 -6.950 1.00 92.94 87 LEU A CA 1
ATOM 646 C C . LEU A 1 87 ? 13.712 2.244 -5.719 1.00 92.94 87 LEU A C 1
ATOM 648 O O . LEU A 1 87 ? 13.878 2.834 -4.653 1.00 92.94 87 LEU A O 1
ATOM 652 N N . ILE A 1 88 ? 13.976 0.948 -5.891 1.00 96.06 88 ILE A N 1
ATOM 653 C CA . ILE A 1 88 ? 14.420 0.053 -4.813 1.00 96.06 88 ILE A CA 1
ATOM 654 C C . ILE A 1 88 ? 15.729 0.558 -4.197 1.00 96.06 88 ILE A C 1
ATOM 656 O O . ILE A 1 88 ? 15.810 0.771 -2.991 1.00 96.06 88 ILE A O 1
ATOM 660 N N . SER A 1 89 ? 16.748 0.815 -5.020 1.00 95.94 89 SER A N 1
ATOM 661 C CA . SER A 1 89 ? 18.053 1.276 -4.522 1.00 95.94 89 SER A CA 1
ATOM 662 C C . SER A 1 89 ? 17.991 2.657 -3.864 1.00 95.94 89 SER A C 1
ATOM 664 O O . SER A 1 89 ? 18.712 2.919 -2.904 1.00 95.94 89 SER A O 1
ATOM 666 N N . THR A 1 90 ? 17.124 3.551 -4.345 1.00 94.62 90 THR A N 1
ATOM 667 C CA . THR A 1 90 ? 16.899 4.859 -3.713 1.00 94.62 90 THR A CA 1
ATOM 668 C C . THR A 1 90 ? 16.226 4.708 -2.353 1.00 94.62 90 THR A C 1
ATOM 670 O O . THR A 1 90 ? 16.595 5.414 -1.417 1.00 94.62 90 THR A O 1
ATOM 673 N N . ALA A 1 91 ? 15.260 3.797 -2.235 1.00 95.81 91 ALA A N 1
ATOM 674 C CA . ALA A 1 91 ? 14.592 3.497 -0.975 1.00 95.81 91 ALA A CA 1
ATOM 675 C C . ALA A 1 91 ? 15.583 2.945 0.060 1.00 95.81 91 ALA A C 1
ATOM 677 O O . ALA A 1 91 ? 15.653 3.454 1.177 1.00 95.81 91 ALA A O 1
ATOM 678 N N . GLU A 1 92 ? 16.424 1.990 -0.335 1.00 96.88 92 GLU A N 1
ATOM 679 C CA . GLU A 1 92 ? 17.434 1.389 0.546 1.00 96.88 92 GLU A CA 1
ATOM 680 C C . GLU A 1 92 ? 18.496 2.398 0.993 1.00 96.88 92 GLU A C 1
ATOM 682 O O . GLU A 1 92 ? 18.847 2.434 2.169 1.00 96.88 92 GLU A O 1
ATOM 687 N N . LYS A 1 93 ? 18.936 3.301 0.104 1.00 94.19 93 LYS A N 1
ATOM 688 C CA . LYS A 1 93 ? 19.804 4.437 0.478 1.00 94.19 93 LYS A CA 1
ATOM 689 C C . LYS A 1 93 ? 19.161 5.375 1.504 1.00 94.19 93 LYS A C 1
ATOM 691 O O . LYS A 1 93 ? 19.873 6.096 2.193 1.00 94.19 93 LYS A O 1
ATOM 696 N N . LYS A 1 94 ? 17.830 5.386 1.589 1.00 90.44 94 LYS A N 1
ATOM 697 C CA . LYS A 1 94 ? 17.043 6.131 2.580 1.00 90.44 94 LYS A CA 1
ATOM 698 C C . LYS A 1 94 ? 16.591 5.257 3.757 1.00 90.44 94 LYS A C 1
ATOM 700 O O . LYS A 1 94 ? 15.624 5.604 4.427 1.00 90.44 94 LYS A O 1
ATOM 705 N N . ASN A 1 95 ? 17.279 4.143 4.013 1.00 94.62 95 ASN A N 1
ATOM 706 C CA . ASN A 1 95 ? 17.002 3.217 5.115 1.00 94.62 95 ASN A CA 1
ATOM 707 C C . ASN A 1 95 ? 15.614 2.549 5.062 1.00 94.62 95 ASN A C 1
ATOM 709 O O . ASN A 1 95 ? 15.096 2.106 6.083 1.00 94.62 95 ASN A O 1
ATOM 713 N N . ILE A 1 96 ? 15.009 2.434 3.876 1.00 96.94 96 ILE A N 1
ATOM 714 C CA . ILE A 1 96 ? 13.833 1.584 3.650 1.00 96.94 96 ILE A CA 1
ATOM 715 C C . ILE A 1 96 ? 14.335 0.259 3.083 1.00 96.94 96 ILE A C 1
ATOM 717 O O . ILE A 1 96 ? 14.701 0.189 1.909 1.00 96.94 96 ILE A O 1
ATOM 721 N N . SER A 1 97 ? 14.345 -0.795 3.900 1.00 97.25 97 SER A N 1
ATOM 722 C CA . SER A 1 97 ? 14.844 -2.133 3.542 1.00 97.25 97 SER A CA 1
ATOM 723 C C . SER A 1 97 ? 13.915 -2.867 2.567 1.00 97.25 97 SER A C 1
ATOM 725 O O . SER A 1 97 ? 13.349 -3.908 2.893 1.00 97.25 97 SER A O 1
ATOM 727 N N . TRP A 1 98 ? 13.734 -2.315 1.366 1.00 98.00 98 TRP A N 1
ATOM 728 C CA . TRP A 1 98 ? 12.726 -2.733 0.393 1.00 98.00 98 TRP A CA 1
ATOM 729 C C . TRP A 1 98 ? 12.785 -4.227 0.094 1.00 98.00 98 TRP A C 1
ATOM 731 O O . TRP A 1 98 ? 11.769 -4.910 0.220 1.00 98.00 98 TRP A O 1
ATOM 741 N N . ARG A 1 99 ? 13.960 -4.755 -0.274 1.00 98.00 99 ARG A N 1
ATOM 742 C CA . ARG A 1 99 ? 14.098 -6.182 -0.608 1.00 98.00 99 ARG A CA 1
ATOM 743 C C . ARG A 1 99 ? 13.794 -7.083 0.576 1.00 98.00 99 ARG A C 1
ATOM 745 O O . ARG A 1 99 ? 13.111 -8.080 0.391 1.00 98.00 99 ARG A O 1
ATOM 752 N N . LYS A 1 100 ? 14.240 -6.705 1.777 1.00 98.19 100 LYS A N 1
ATOM 753 C CA . LYS A 1 100 ? 13.945 -7.461 2.995 1.00 98.19 100 LYS A CA 1
ATOM 754 C C . LYS A 1 100 ? 12.445 -7.482 3.281 1.00 98.19 100 LYS A C 1
ATOM 756 O O . LYS A 1 100 ? 11.894 -8.559 3.407 1.00 98.19 100 LYS A O 1
ATOM 761 N N . LEU A 1 101 ? 11.787 -6.322 3.310 1.00 97.06 101 LEU A N 1
ATOM 762 C CA . LEU A 1 101 ? 10.340 -6.232 3.555 1.00 97.06 101 LEU A CA 1
ATOM 763 C C . LEU A 1 101 ? 9.535 -7.026 2.519 1.00 97.06 101 LEU A C 1
ATOM 765 O O . LEU A 1 101 ? 8.552 -7.675 2.856 1.00 97.06 101 LEU A O 1
ATOM 769 N N . THR A 1 102 ? 9.981 -7.000 1.263 1.00 97.12 102 THR A N 1
ATOM 770 C CA . THR A 1 102 ? 9.372 -7.790 0.187 1.00 97.12 102 THR A CA 1
ATOM 771 C C . THR A 1 102 ? 9.558 -9.289 0.437 1.00 97.12 102 THR A C 1
ATOM 773 O O . THR A 1 102 ? 8.589 -10.036 0.355 1.00 97.12 102 THR A O 1
ATOM 776 N N . SER A 1 103 ? 10.779 -9.723 0.775 1.00 98.00 103 SER A N 1
ATOM 777 C CA . SER A 1 103 ? 11.102 -11.118 1.116 1.00 98.00 103 SER A CA 1
ATOM 778 C C . SER A 1 103 ? 10.278 -11.606 2.301 1.00 98.00 103 SER A C 1
ATOM 780 O O . SER A 1 103 ? 9.618 -12.629 2.196 1.00 98.00 103 SER A O 1
ATOM 782 N N . ASP A 1 104 ? 10.225 -10.814 3.376 1.00 97.31 104 ASP A N 1
ATOM 783 C CA . ASP A 1 104 ? 9.500 -11.138 4.603 1.00 97.31 104 ASP A CA 1
ATOM 784 C C . ASP A 1 104 ? 8.010 -11.423 4.311 1.00 97.31 104 ASP A C 1
ATOM 786 O O . ASP A 1 104 ? 7.423 -12.295 4.942 1.00 97.31 104 ASP A O 1
ATOM 790 N N . VAL A 1 105 ? 7.390 -10.737 3.337 1.00 95.31 105 VAL A N 1
ATOM 791 C CA . VAL A 1 105 ? 6.015 -11.033 2.888 1.00 95.31 105 VAL A CA 1
ATOM 792 C C . VAL A 1 105 ? 5.971 -12.261 1.981 1.00 95.31 105 VAL A C 1
ATOM 794 O O . VAL A 1 105 ? 5.127 -13.135 2.184 1.00 95.31 105 VAL A O 1
ATOM 797 N N . LEU A 1 106 ? 6.853 -12.335 0.982 1.00 95.56 106 LEU A N 1
ATOM 798 C CA . LEU A 1 106 ? 6.841 -13.413 -0.009 1.00 95.56 106 LEU A CA 1
ATOM 799 C C . LEU A 1 106 ? 7.155 -14.788 0.586 1.00 95.56 106 LEU A C 1
ATOM 801 O O . LEU A 1 106 ? 6.690 -15.786 0.045 1.00 95.56 106 LEU A O 1
ATOM 805 N N . GLU A 1 107 ? 7.917 -14.827 1.674 1.00 97.19 107 GLU A N 1
ATOM 806 C CA . GLU A 1 107 ? 8.314 -16.031 2.411 1.00 97.19 107 GLU A CA 1
ATOM 807 C C . GLU A 1 107 ? 7.404 -16.300 3.621 1.00 97.19 107 GLU A C 1
ATOM 809 O O . GLU A 1 107 ? 7.599 -17.281 4.337 1.00 97.19 107 GLU A O 1
ATOM 814 N N . SER A 1 108 ? 6.410 -15.439 3.868 1.00 94.88 108 SER A N 1
ATOM 815 C CA . SER A 1 108 ? 5.466 -15.614 4.970 1.00 94.88 108 SER A CA 1
ATOM 816 C C . SER A 1 108 ? 4.417 -16.687 4.686 1.00 94.88 108 SER A C 1
ATOM 818 O O . SER A 1 108 ? 4.145 -17.072 3.550 1.00 94.88 108 SER A O 1
ATOM 820 N N . ASP A 1 109 ? 3.727 -17.085 5.748 1.00 94.50 109 ASP A N 1
ATOM 821 C CA . ASP A 1 109 ? 2.601 -18.012 5.698 1.00 94.50 109 ASP A CA 1
ATOM 822 C C . ASP A 1 109 ? 1.290 -17.391 5.176 1.00 94.50 109 ASP A C 1
ATOM 824 O O . ASP A 1 109 ? 0.258 -18.060 5.191 1.00 94.50 109 ASP A O 1
ATOM 828 N N . VAL A 1 110 ? 1.298 -16.141 4.686 1.00 89.94 110 VAL A N 1
ATOM 829 C CA . VAL A 1 110 ? 0.083 -15.417 4.250 1.00 89.94 110 VAL A CA 1
ATOM 830 C C . VAL A 1 110 ? -0.738 -16.180 3.205 1.00 89.94 110 VAL A C 1
ATOM 832 O O . VAL A 1 110 ? -1.958 -16.061 3.159 1.00 89.94 110 VAL A O 1
ATOM 835 N N . TYR A 1 111 ? -0.088 -17.011 2.390 1.00 91.38 111 TYR A N 1
ATOM 836 C CA . TYR A 1 111 ? -0.748 -17.811 1.360 1.00 91.38 111 TYR A CA 1
ATOM 837 C C . TYR A 1 111 ? -1.693 -18.874 1.929 1.00 91.38 111 TYR A C 1
ATOM 839 O O . TYR A 1 111 ? -2.625 -19.273 1.235 1.00 91.38 111 TYR A O 1
ATOM 847 N N . LYS A 1 112 ? -1.497 -19.309 3.182 1.00 93.12 112 LYS A N 1
ATOM 848 C CA . LYS A 1 112 ? -2.387 -20.271 3.856 1.00 93.12 112 LYS A CA 1
ATOM 849 C C . LYS A 1 112 ? -3.791 -19.704 4.069 1.00 93.12 112 LYS A C 1
ATOM 851 O O . LYS A 1 112 ? -4.750 -20.463 4.131 1.00 93.12 112 LYS A O 1
ATOM 856 N N . GLU A 1 113 ? -3.916 -18.379 4.127 1.00 91.06 113 GLU A N 1
ATOM 857 C CA . GLU A 1 113 ? -5.201 -17.695 4.274 1.00 91.06 113 GLU A CA 1
ATOM 858 C C . GLU A 1 113 ? -5.967 -17.578 2.952 1.00 91.06 113 GLU A C 1
ATOM 860 O O . GLU A 1 113 ? -7.148 -17.245 2.959 1.00 91.06 113 GLU A O 1
ATOM 865 N N . LEU A 1 114 ? -5.334 -17.842 1.800 1.00 89.75 114 LEU A N 1
ATOM 866 C CA . LEU A 1 114 ? -5.959 -17.608 0.497 1.00 89.75 114 LEU A CA 1
ATOM 867 C C . LEU A 1 114 ? -7.271 -18.387 0.348 1.00 89.75 114 LEU A C 1
ATOM 869 O O . LEU A 1 114 ? -8.272 -17.811 -0.068 1.00 89.75 114 LEU A O 1
ATOM 873 N N . ASP A 1 115 ? -7.284 -19.660 0.743 1.00 89.81 115 ASP A N 1
ATOM 874 C CA . ASP A 1 115 ? -8.463 -20.521 0.630 1.00 89.81 115 ASP A CA 1
ATOM 875 C C . ASP A 1 115 ? -9.625 -20.073 1.526 1.00 89.81 115 ASP A C 1
ATOM 877 O O . ASP A 1 115 ? -10.782 -20.309 1.180 1.00 89.81 115 ASP A O 1
ATOM 881 N N . SER A 1 116 ? -9.339 -19.406 2.650 1.00 92.62 116 SER A N 1
ATOM 882 C CA . SER A 1 116 ? -10.369 -18.929 3.580 1.00 92.62 116 SER A CA 1
ATOM 883 C C . SER A 1 116 ? -11.011 -17.615 3.124 1.00 92.62 116 SER A C 1
ATOM 885 O O . SER A 1 116 ? -12.167 -17.350 3.463 1.00 92.62 116 SER A O 1
ATOM 887 N N . VAL A 1 117 ? -10.289 -16.800 2.344 1.00 89.00 117 VAL A N 1
ATOM 888 C CA . VAL A 1 117 ? -10.736 -15.457 1.928 1.00 89.00 117 VAL A CA 1
ATOM 889 C C . VAL A 1 117 ? -11.141 -15.358 0.461 1.00 89.00 117 VAL A C 1
ATOM 891 O O . VAL A 1 117 ? -11.856 -14.425 0.087 1.00 89.00 117 VAL A O 1
ATOM 894 N N . GLN A 1 118 ? -10.673 -16.267 -0.396 1.00 88.75 118 GLN A N 1
ATOM 895 C CA . GLN A 1 118 ? -10.980 -16.209 -1.820 1.00 88.75 118 GLN A CA 1
ATOM 896 C C . GLN A 1 118 ? -12.418 -16.639 -2.102 1.00 88.75 118 GLN A C 1
ATOM 898 O O . GLN A 1 118 ? -12.970 -17.539 -1.475 1.00 88.75 118 GLN A O 1
ATOM 903 N N . ASN A 1 119 ? -13.004 -16.032 -3.129 1.00 90.44 119 ASN A N 1
ATOM 904 C CA . ASN A 1 119 ? -14.232 -16.526 -3.723 1.00 90.44 119 ASN A CA 1
ATOM 905 C C . ASN A 1 119 ? -13.947 -16.927 -5.182 1.00 90.44 119 ASN A C 1
ATOM 907 O O . ASN A 1 119 ? -13.818 -16.040 -6.031 1.00 90.44 119 ASN A O 1
ATOM 911 N N . PRO A 1 120 ? -13.873 -18.236 -5.496 1.00 90.50 120 PRO A N 1
ATOM 912 C CA . PRO A 1 120 ? -13.539 -18.711 -6.838 1.00 90.50 120 PRO A CA 1
ATOM 913 C C . PRO A 1 120 ? -14.629 -18.410 -7.876 1.00 90.50 120 PRO A C 1
ATOM 915 O O . PRO A 1 120 ? -14.382 -18.548 -9.071 1.00 90.50 120 PRO A O 1
ATOM 918 N N . SER A 1 121 ? -15.827 -17.984 -7.456 1.00 93.81 121 SER A N 1
ATOM 919 C CA . SER A 1 121 ? -16.889 -17.567 -8.375 1.00 93.81 121 SER A CA 1
ATOM 920 C C . SER A 1 121 ? -16.738 -16.121 -8.862 1.00 93.81 121 SER A C 1
ATOM 922 O O . SER A 1 121 ? -17.554 -15.668 -9.667 1.00 93.81 121 SER A O 1
ATOM 924 N N . ILE A 1 122 ? -15.760 -15.360 -8.355 1.00 89.81 122 ILE A N 1
ATOM 925 C CA . ILE A 1 122 ? -15.527 -13.978 -8.783 1.00 89.81 122 ILE A CA 1
ATOM 926 C C . ILE A 1 122 ? -14.814 -13.977 -10.133 1.00 89.81 122 ILE A C 1
ATOM 928 O O . ILE A 1 122 ? -13.689 -14.450 -10.267 1.00 89.81 122 ILE A O 1
ATOM 932 N N . VAL A 1 123 ? -15.458 -13.365 -11.125 1.00 89.69 123 VAL A N 1
ATOM 933 C CA . VAL A 1 123 ? -14.837 -13.053 -12.413 1.00 89.69 123 VAL A CA 1
ATOM 934 C C . VAL A 1 123 ? -14.293 -11.632 -12.349 1.00 89.69 123 VAL A C 1
ATOM 936 O O . VAL A 1 123 ? -15.051 -10.672 -12.195 1.00 89.69 123 VAL A O 1
ATOM 939 N N . TYR A 1 124 ? -12.973 -11.488 -12.454 1.00 86.00 124 TYR A N 1
ATOM 940 C CA . TYR A 1 124 ? -12.346 -10.173 -12.516 1.00 86.00 124 TYR A CA 1
ATOM 941 C C . TYR A 1 124 ? -12.598 -9.525 -13.882 1.00 86.00 124 TYR A C 1
ATOM 943 O O . TYR A 1 124 ? -12.473 -10.200 -14.904 1.00 86.00 124 TYR A O 1
ATOM 951 N N . PRO A 1 125 ? -12.908 -8.220 -13.933 1.00 85.88 125 PRO A N 1
ATOM 952 C CA . PRO A 1 125 ? -13.033 -7.524 -15.204 1.00 85.88 125 PRO A CA 1
ATOM 953 C C . PRO A 1 125 ? -11.666 -7.432 -15.901 1.00 85.88 125 PRO A C 1
ATOM 955 O O . PRO A 1 125 ? -10.639 -7.274 -15.237 1.00 85.88 125 PRO A O 1
ATOM 958 N N . ASP A 1 126 ? -11.649 -7.468 -17.237 1.00 85.25 126 ASP A N 1
ATOM 959 C CA . ASP A 1 126 ? -10.421 -7.536 -18.051 1.00 85.25 126 ASP A CA 1
ATOM 960 C C . ASP A 1 126 ? -9.371 -6.482 -17.687 1.00 85.25 126 ASP A C 1
ATOM 962 O O . ASP A 1 126 ? -8.168 -6.748 -17.726 1.00 85.25 126 ASP A O 1
ATOM 966 N N . TYR A 1 127 ? -9.813 -5.273 -17.331 1.00 84.56 127 TYR A N 1
ATOM 967 C CA . TYR A 1 127 ? -8.912 -4.181 -16.968 1.00 84.56 127 TYR A CA 1
ATOM 968 C C . TYR A 1 127 ? -8.129 -4.468 -15.678 1.00 84.56 127 TYR A C 1
ATOM 970 O O . TYR A 1 127 ? -7.011 -3.981 -15.524 1.00 84.56 127 TYR A O 1
ATOM 978 N N . TYR A 1 128 ? -8.672 -5.277 -14.765 1.00 82.31 128 TYR A N 1
ATOM 979 C CA . TYR A 1 128 ? -8.028 -5.599 -13.492 1.00 82.31 128 TYR A CA 1
ATOM 980 C C . TYR A 1 128 ? -6.801 -6.500 -13.667 1.00 82.31 128 TYR A C 1
ATOM 982 O O . TYR A 1 128 ? -5.866 -6.432 -12.867 1.00 82.31 128 TYR A O 1
ATOM 990 N N . LEU A 1 129 ? -6.800 -7.291 -14.743 1.00 83.25 129 LEU A N 1
ATOM 991 C CA . LEU A 1 129 ? -5.739 -8.224 -15.122 1.00 83.25 129 LEU A CA 1
ATOM 992 C C . LEU A 1 129 ? -4.678 -7.588 -16.033 1.00 83.25 129 LEU A C 1
ATOM 994 O O . LEU A 1 129 ? -3.712 -8.249 -16.410 1.00 83.25 129 LEU A O 1
ATOM 998 N N . LYS A 1 130 ? -4.845 -6.321 -16.434 1.00 85.44 130 LYS A N 1
ATOM 999 C CA . LYS A 1 130 ? -3.851 -5.629 -17.265 1.00 85.44 130 LYS A CA 1
ATOM 1000 C C . LYS A 1 130 ? -2.602 -5.279 -16.445 1.00 85.44 130 LYS A C 1
ATOM 1002 O O . LYS A 1 130 ? -2.735 -4.967 -15.261 1.00 85.44 130 LYS A O 1
ATOM 1007 N N . PRO A 1 131 ? -1.411 -5.250 -17.078 1.00 83.00 131 PRO A N 1
ATOM 1008 C CA . PRO A 1 131 ? -0.194 -4.748 -16.452 1.00 83.00 131 PRO A CA 1
ATOM 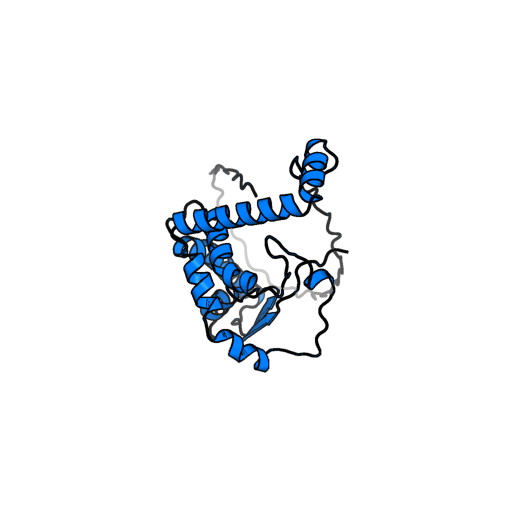1009 C C . PRO A 1 131 ? -0.404 -3.377 -15.807 1.00 83.00 131 PRO A C 1
ATOM 1011 O O . PRO A 1 131 ? -1.041 -2.499 -16.396 1.00 83.00 131 PRO A O 1
ATOM 1014 N N . PHE A 1 132 ? 0.174 -3.174 -14.627 1.00 78.19 132 PHE A N 1
ATOM 1015 C CA . PHE A 1 132 ? 0.099 -1.908 -13.903 1.00 78.19 132 PHE A CA 1
ATOM 1016 C C . PHE A 1 132 ? 1.468 -1.546 -13.323 1.00 78.19 132 PHE A C 1
ATOM 1018 O O . PHE A 1 132 ? 2.203 -2.402 -12.836 1.00 78.19 132 PHE A O 1
ATOM 1025 N N . HIS A 1 133 ? 1.832 -0.264 -13.387 1.00 78.44 133 HIS A N 1
ATOM 1026 C CA . HIS A 1 133 ? 3.157 0.224 -12.990 1.00 78.44 133 HIS A CA 1
ATOM 1027 C C . HIS A 1 133 ? 4.314 -0.584 -13.613 1.00 78.44 133 HIS A C 1
ATOM 1029 O O . HIS A 1 133 ? 4.552 -0.490 -14.815 1.00 78.44 133 HIS A O 1
ATOM 1035 N N . ALA A 1 134 ? 5.049 -1.338 -12.793 1.00 80.62 134 ALA A N 1
ATOM 1036 C CA . ALA A 1 134 ? 6.190 -2.157 -13.191 1.00 80.62 134 ALA A CA 1
ATOM 1037 C C . ALA A 1 134 ? 5.872 -3.668 -13.194 1.00 80.62 134 ALA A C 1
ATOM 1039 O O . ALA A 1 134 ? 6.801 -4.463 -13.315 1.00 80.62 134 ALA A O 1
ATOM 1040 N N . TYR A 1 135 ? 4.597 -4.053 -13.053 1.00 84.75 135 TYR A N 1
ATOM 1041 C CA . TYR A 1 135 ? 4.151 -5.439 -12.886 1.00 84.75 135 TYR A CA 1
ATOM 1042 C C . TYR A 1 135 ? 3.331 -5.898 -14.087 1.00 84.75 135 TYR A C 1
ATOM 1044 O O . TYR A 1 135 ? 2.319 -5.282 -14.437 1.00 84.75 135 TYR A O 1
ATOM 1052 N N . ASP A 1 136 ? 3.768 -6.990 -14.707 1.00 82.88 136 ASP A N 1
ATOM 1053 C CA . ASP A 1 136 ? 3.140 -7.534 -15.910 1.00 82.88 136 ASP A CA 1
ATOM 1054 C C . ASP A 1 136 ? 1.873 -8.337 -15.583 1.00 82.88 136 ASP A C 1
ATOM 1056 O O . ASP A 1 136 ? 0.944 -8.363 -16.387 1.00 82.88 136 ASP A O 1
ATOM 1060 N N . GLU A 1 137 ? 1.782 -8.910 -14.381 1.00 80.19 137 GLU A N 1
ATOM 1061 C CA . GLU A 1 137 ? 0.654 -9.740 -13.936 1.00 80.19 137 GLU A CA 1
ATOM 1062 C C . GLU A 1 137 ? -0.541 -8.928 -13.399 1.00 80.19 137 GLU A C 1
ATOM 1064 O O . GLU A 1 137 ? -1.528 -9.495 -12.928 1.00 80.19 137 GLU A O 1
ATOM 1069 N N . GLY A 1 138 ? -0.480 -7.594 -13.456 1.00 81.69 138 GLY A N 1
ATOM 1070 C CA . GLY A 1 138 ? -1.600 -6.749 -13.046 1.00 81.69 138 GLY A CA 1
ATOM 1071 C C . GLY A 1 138 ? -1.875 -6.771 -11.538 1.00 81.69 138 GLY A C 1
ATOM 1072 O O . GLY A 1 138 ? -1.027 -7.145 -10.726 1.00 81.69 138 GLY A O 1
ATOM 1073 N N . ASN A 1 139 ? -3.089 -6.375 -11.143 1.00 82.81 139 ASN A N 1
ATOM 1074 C CA . ASN A 1 139 ? -3.465 -6.168 -9.734 1.00 82.81 139 ASN A CA 1
ATOM 1075 C C . ASN A 1 139 ? -3.472 -7.439 -8.862 1.00 82.81 139 ASN A C 1
ATOM 1077 O O . ASN A 1 139 ? -3.645 -7.332 -7.643 1.00 82.81 139 ASN A O 1
ATOM 1081 N N . LEU A 1 140 ? -3.309 -8.617 -9.474 1.00 85.44 140 LEU A N 1
ATOM 1082 C CA . LEU A 1 140 ? -3.260 -9.923 -8.811 1.00 85.44 140 LEU A CA 1
ATOM 1083 C C . LEU A 1 140 ? -1.826 -10.409 -8.525 1.00 85.44 140 LEU A C 1
ATOM 1085 O O . LEU A 1 140 ? -1.638 -11.516 -8.030 1.00 85.44 140 LEU A O 1
ATOM 1089 N N . SER A 1 141 ? -0.806 -9.596 -8.812 1.00 89.00 141 SER A N 1
ATOM 1090 C CA . SER A 1 141 ? 0.596 -9.946 -8.564 1.00 89.00 141 SER A CA 1
ATOM 1091 C C . SER A 1 141 ? 0.941 -9.961 -7.066 1.00 89.00 141 SER A C 1
ATOM 1093 O O . SER A 1 141 ? 0.887 -8.925 -6.396 1.00 89.00 141 SER A O 1
ATOM 1095 N N . TRP A 1 142 ? 1.380 -11.117 -6.549 1.00 91.38 142 TRP A N 1
ATOM 1096 C CA . TRP A 1 142 ? 1.921 -11.252 -5.185 1.00 91.38 142 TRP A CA 1
ATOM 1097 C C . TRP A 1 142 ? 3.169 -10.404 -4.963 1.00 91.38 142 TRP A C 1
ATOM 1099 O O . TRP A 1 142 ? 3.321 -9.786 -3.912 1.00 91.38 142 TRP A O 1
ATOM 1109 N N . LEU A 1 143 ? 4.035 -10.316 -5.975 1.00 92.81 143 LEU A N 1
ATOM 1110 C CA . LEU A 1 143 ? 5.212 -9.459 -5.923 1.00 92.81 143 LEU A CA 1
ATOM 1111 C C . LEU A 1 143 ? 4.809 -7.992 -5.781 1.00 92.81 143 LEU A C 1
ATOM 1113 O O . LEU A 1 143 ? 5.366 -7.279 -4.951 1.00 92.81 143 LEU A O 1
ATOM 1117 N N . ALA A 1 144 ? 3.808 -7.553 -6.546 1.00 90.69 144 ALA A N 1
ATOM 1118 C CA . ALA A 1 144 ? 3.303 -6.199 -6.402 1.00 90.69 144 ALA A CA 1
ATOM 1119 C C . ALA A 1 144 ? 2.720 -5.963 -5.005 1.00 90.69 144 ALA A C 1
ATOM 1121 O O . ALA A 1 144 ? 3.024 -4.945 -4.392 1.00 90.69 144 ALA A O 1
ATOM 1122 N N . ALA A 1 145 ? 1.946 -6.912 -4.468 1.00 91.69 145 ALA A N 1
ATOM 1123 C CA . ALA A 1 145 ? 1.410 -6.819 -3.111 1.00 91.69 145 ALA A CA 1
ATOM 1124 C C . ALA A 1 145 ? 2.522 -6.706 -2.048 1.00 91.69 145 ALA A C 1
ATOM 1126 O O . ALA A 1 145 ? 2.445 -5.839 -1.177 1.00 91.69 145 ALA A O 1
ATOM 1127 N N . ALA A 1 146 ? 3.577 -7.516 -2.153 1.00 94.44 146 ALA A N 1
ATOM 1128 C CA . ALA A 1 146 ? 4.718 -7.494 -1.237 1.00 94.44 146 ALA A CA 1
ATOM 1129 C C . ALA A 1 146 ? 5.518 -6.179 -1.304 1.00 94.44 146 ALA A C 1
ATOM 1131 O O . ALA A 1 146 ? 6.020 -5.695 -0.289 1.00 94.44 146 ALA A O 1
ATOM 1132 N N . GLU A 1 147 ? 5.597 -5.550 -2.478 1.00 94.94 147 GLU A N 1
ATOM 1133 C CA . GLU A 1 147 ? 6.339 -4.299 -2.673 1.00 94.94 147 GLU A CA 1
ATOM 1134 C C . GLU A 1 147 ? 5.547 -3.028 -2.328 1.00 94.94 147 GLU A C 1
ATOM 1136 O O . GLU A 1 147 ? 6.143 -1.956 -2.187 1.00 94.94 147 GLU A O 1
ATOM 1141 N N . VAL A 1 148 ? 4.222 -3.104 -2.146 1.00 93.19 148 VAL A N 1
ATOM 1142 C CA . VAL A 1 148 ? 3.384 -1.920 -1.863 1.00 93.19 148 VAL A CA 1
ATOM 1143 C C . VAL A 1 148 ? 3.824 -1.196 -0.591 1.00 93.19 148 VAL A C 1
ATOM 1145 O O . VAL A 1 148 ? 3.843 0.038 -0.570 1.00 93.19 148 VAL A O 1
ATOM 1148 N N . GLN A 1 149 ? 4.188 -1.922 0.469 1.00 94.06 149 GLN A N 1
ATOM 1149 C CA . GLN A 1 149 ? 4.615 -1.309 1.729 1.00 94.06 149 GLN A CA 1
ATOM 1150 C C . GLN A 1 149 ? 5.891 -0.457 1.559 1.00 94.06 149 GLN A C 1
ATOM 1152 O O . GLN A 1 149 ? 5.826 0.749 1.829 1.00 94.06 149 GLN A O 1
ATOM 1157 N N . PRO A 1 150 ? 7.033 -1.000 1.089 1.00 96.25 150 PRO A N 1
ATOM 1158 C CA . PRO A 1 150 ? 8.235 -0.188 0.893 1.00 96.25 150 PRO A CA 1
ATOM 1159 C C . PRO A 1 150 ? 8.071 0.879 -0.207 1.00 96.25 150 PRO A C 1
ATOM 1161 O O . PRO A 1 150 ? 8.645 1.970 -0.091 1.00 96.25 150 PRO A O 1
ATOM 1164 N N . ALA A 1 151 ? 7.226 0.643 -1.221 1.00 94.62 151 ALA A N 1
ATOM 1165 C CA . ALA A 1 151 ? 6.854 1.662 -2.207 1.00 94.62 151 ALA A CA 1
ATOM 1166 C C . ALA A 1 151 ? 6.139 2.853 -1.562 1.00 94.62 151 ALA A C 1
ATOM 1168 O O . ALA A 1 151 ? 6.501 4.008 -1.802 1.00 94.62 151 ALA A O 1
ATOM 1169 N N . THR A 1 152 ? 5.169 2.580 -0.691 1.00 94.62 152 THR A N 1
ATOM 1170 C CA . THR A 1 152 ? 4.407 3.604 0.033 1.00 94.62 152 THR A CA 1
ATOM 1171 C C . THR A 1 152 ? 5.315 4.413 0.953 1.00 94.62 152 THR A C 1
ATOM 1173 O O . THR A 1 152 ? 5.282 5.641 0.912 1.00 94.62 152 THR A O 1
ATOM 1176 N N . MET A 1 153 ? 6.195 3.754 1.715 1.00 96.00 153 MET A N 1
ATOM 1177 C CA . MET A 1 153 ? 7.193 4.431 2.558 1.00 96.00 153 MET A CA 1
ATOM 1178 C C . MET A 1 153 ? 8.089 5.368 1.737 1.00 96.00 153 MET A C 1
ATOM 1180 O O . MET A 1 153 ? 8.332 6.509 2.129 1.00 96.00 153 MET A O 1
ATOM 1184 N N . SER A 1 154 ? 8.517 4.926 0.552 1.00 95.69 154 SER A N 1
ATOM 1185 C CA . SER A 1 154 ? 9.339 5.734 -0.355 1.00 95.69 154 SER A CA 1
ATOM 1186 C C . SER A 1 154 ? 8.604 6.976 -0.864 1.00 95.69 154 SER A C 1
ATOM 1188 O O . SER A 1 154 ? 9.216 8.035 -1.035 1.00 95.69 154 SER A O 1
ATOM 1190 N N . MET A 1 155 ? 7.297 6.864 -1.117 1.00 94.75 155 MET A N 1
ATOM 1191 C CA . MET A 1 155 ? 6.460 7.995 -1.529 1.00 94.75 155 MET A CA 1
ATOM 1192 C C . MET A 1 155 ? 6.194 8.958 -0.375 1.00 94.75 155 MET A C 1
ATOM 1194 O O . MET A 1 155 ? 6.308 10.165 -0.569 1.00 94.75 155 MET A O 1
ATOM 1198 N N . ILE A 1 156 ? 5.927 8.449 0.828 1.00 94.69 156 ILE A N 1
ATOM 1199 C CA . ILE A 1 156 ? 5.743 9.260 2.039 1.00 94.69 156 ILE A CA 1
ATOM 1200 C C . ILE A 1 156 ? 7.005 10.087 2.332 1.00 94.69 156 ILE A C 1
ATOM 1202 O O . ILE A 1 156 ? 6.917 11.304 2.479 1.00 94.69 156 ILE A O 1
ATOM 1206 N N . MET A 1 157 ? 8.192 9.472 2.277 1.00 95.06 157 MET A N 1
ATOM 1207 C CA . MET A 1 157 ? 9.479 10.177 2.424 1.00 95.06 157 MET A CA 1
ATOM 1208 C C . MET A 1 157 ? 9.728 11.239 1.348 1.00 95.06 157 MET A C 1
ATOM 1210 O O . MET A 1 157 ? 10.521 12.158 1.539 1.00 95.06 157 MET A O 1
ATOM 1214 N N . ARG A 1 158 ? 9.108 11.101 0.172 1.00 93.31 158 ARG A N 1
ATOM 1215 C CA . ARG A 1 158 ? 9.178 12.112 -0.889 1.00 93.31 158 ARG A CA 1
ATOM 1216 C C . ARG A 1 158 ? 8.174 13.240 -0.659 1.00 93.31 158 ARG A C 1
ATOM 1218 O O . ARG A 1 158 ? 8.475 14.379 -0.998 1.00 93.31 158 ARG A O 1
ATOM 1225 N N . ALA A 1 159 ? 7.001 12.921 -0.118 1.00 93.56 159 ALA A N 1
ATOM 1226 C CA . ALA A 1 159 ? 5.952 13.885 0.196 1.00 93.56 159 ALA A CA 1
ATOM 1227 C C . ALA A 1 159 ? 6.318 14.775 1.393 1.00 93.56 159 ALA A C 1
ATOM 1229 O O . ALA A 1 159 ? 5.917 15.936 1.425 1.00 93.56 159 ALA A O 1
ATOM 1230 N N . VAL A 1 160 ? 7.106 14.254 2.337 1.00 95.12 160 VAL A N 1
ATOM 1231 C CA . VAL A 1 160 ? 7.569 14.978 3.528 1.00 95.12 160 VAL A CA 1
ATOM 1232 C C . VAL A 1 160 ? 9.100 15.059 3.524 1.00 95.12 160 VAL A C 1
ATOM 1234 O O . VAL A 1 160 ? 9.763 14.341 4.268 1.00 95.12 160 VAL A O 1
ATOM 1237 N N . PRO A 1 161 ? 9.703 15.914 2.676 1.00 92.25 161 PRO A N 1
ATOM 1238 C CA . PRO A 1 161 ? 11.158 15.966 2.510 1.00 92.25 161 PRO A CA 1
ATOM 1239 C C . PRO A 1 161 ? 11.908 16.448 3.760 1.00 92.25 161 PRO A C 1
ATOM 1241 O O . PRO A 1 161 ? 13.119 16.269 3.838 1.00 92.25 161 PRO A O 1
ATOM 1244 N N . THR A 1 162 ? 11.207 17.072 4.710 1.00 93.75 162 THR A N 1
ATOM 1245 C CA . THR A 1 162 ? 11.760 17.552 5.982 1.00 93.75 162 THR A CA 1
ATOM 1246 C C . THR A 1 162 ? 11.838 16.473 7.056 1.00 93.75 162 THR A C 1
ATOM 1248 O O . THR A 1 162 ? 12.512 16.691 8.055 1.00 93.75 162 THR A O 1
ATOM 1251 N N . ALA A 1 163 ? 11.153 15.339 6.877 1.00 94.81 163 ALA A N 1
ATOM 1252 C CA . ALA A 1 163 ? 11.187 14.257 7.848 1.00 94.81 163 ALA A CA 1
ATOM 1253 C C . ALA A 1 163 ? 12.558 13.570 7.838 1.00 94.81 163 ALA A C 1
ATOM 1255 O O . ALA A 1 163 ? 13.099 13.218 6.786 1.00 94.81 163 ALA A O 1
ATOM 1256 N N . SER A 1 164 ? 13.103 13.356 9.029 1.00 93.56 164 SER A N 1
ATOM 1257 C CA . SER A 1 164 ? 14.387 12.696 9.263 1.00 93.56 164 SER A CA 1
ATOM 1258 C C . SER A 1 164 ? 14.305 11.172 9.145 1.00 93.56 164 SER A C 1
ATOM 1260 O O . SER A 1 164 ? 15.317 10.510 8.909 1.00 93.56 164 SER A O 1
ATOM 1262 N N . SER A 1 165 ? 13.101 10.606 9.274 1.00 95.44 165 SER A N 1
ATOM 1263 C CA . SER A 1 165 ? 12.852 9.166 9.229 1.00 95.44 165 SER A CA 1
ATOM 1264 C 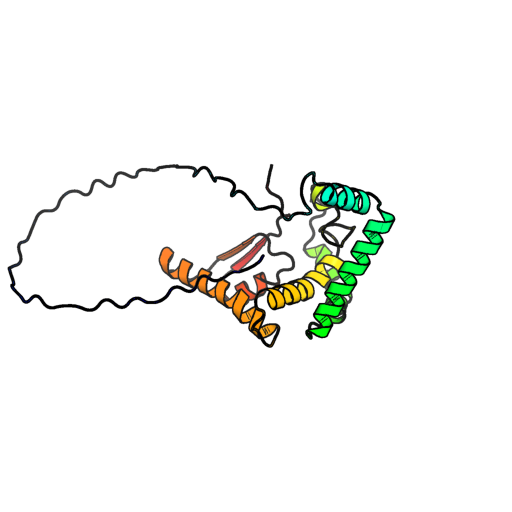C . SER A 1 165 ? 11.511 8.820 8.580 1.00 95.44 165 SER A C 1
ATOM 1266 O O . SER A 1 165 ? 10.615 9.655 8.451 1.00 95.44 165 SER A O 1
ATOM 1268 N N . VAL A 1 166 ? 11.366 7.550 8.194 1.00 94.94 166 VAL A N 1
ATOM 1269 C CA . VAL A 1 166 ? 10.118 7.006 7.636 1.00 94.94 166 VAL A CA 1
ATOM 1270 C C . VAL A 1 166 ? 8.982 7.075 8.649 1.00 94.94 166 VAL A C 1
ATOM 1272 O O . VAL A 1 166 ? 7.849 7.345 8.256 1.00 94.94 166 VAL A O 1
ATOM 1275 N N . ASP A 1 167 ? 9.266 6.848 9.930 1.00 94.06 167 ASP A N 1
ATOM 1276 C CA . ASP A 1 167 ? 8.244 6.886 10.974 1.00 94.06 167 ASP A CA 1
ATOM 1277 C C . ASP A 1 167 ? 7.758 8.309 11.235 1.00 94.06 167 ASP A C 1
ATOM 1279 O O . ASP A 1 167 ? 6.551 8.529 11.212 1.00 94.06 167 ASP A O 1
ATOM 1283 N N . GLU A 1 168 ? 8.659 9.291 11.310 1.00 95.94 168 GLU A N 1
ATOM 1284 C CA . GLU A 1 168 ? 8.272 10.707 11.381 1.00 95.94 168 GLU A CA 1
ATOM 1285 C C . GLU A 1 168 ? 7.431 11.115 10.158 1.00 95.94 168 GLU A C 1
ATOM 1287 O O . GLU A 1 168 ? 6.376 11.739 10.281 1.00 95.94 168 GLU A O 1
ATOM 1292 N N . ALA A 1 169 ? 7.847 10.713 8.954 1.00 95.88 169 ALA A N 1
ATOM 1293 C CA . ALA A 1 169 ? 7.102 11.012 7.737 1.00 95.88 169 ALA A CA 1
ATOM 1294 C C . ALA A 1 169 ? 5.708 10.351 7.734 1.00 95.88 169 ALA A C 1
ATOM 1296 O O . ALA A 1 169 ? 4.729 10.969 7.305 1.00 95.88 169 ALA A O 1
ATOM 1297 N N . LYS A 1 170 ? 5.596 9.110 8.228 1.00 94.75 170 LYS A N 1
ATOM 1298 C CA . LYS A 1 170 ? 4.319 8.397 8.396 1.00 94.75 170 LYS A CA 1
ATOM 1299 C C . LYS A 1 170 ? 3.426 9.095 9.415 1.00 94.75 170 LYS A C 1
ATOM 1301 O O . LYS A 1 170 ? 2.252 9.290 9.116 1.00 94.75 170 LYS A O 1
ATOM 1306 N N . GLU A 1 171 ? 3.958 9.487 10.568 1.00 94.81 171 GLU A N 1
ATOM 1307 C CA . GLU A 1 171 ? 3.216 10.225 11.595 1.00 94.81 171 GLU A CA 1
ATOM 1308 C C . GLU A 1 171 ? 2.676 11.544 11.049 1.00 94.81 171 GLU A C 1
ATOM 1310 O O . GLU A 1 171 ? 1.512 11.870 11.267 1.00 94.81 171 GLU A O 1
ATOM 1315 N N . ILE A 1 172 ? 3.469 12.272 10.262 1.00 95.81 172 ILE A N 1
ATOM 1316 C CA . ILE A 1 172 ? 3.012 13.509 9.625 1.00 95.81 172 ILE A CA 1
ATOM 1317 C C . ILE A 1 172 ? 1.885 13.217 8.628 1.00 95.81 172 ILE A C 1
ATOM 1319 O O . ILE A 1 172 ? 0.823 13.836 8.705 1.00 95.81 172 ILE A O 1
ATOM 1323 N N . VAL A 1 173 ? 2.076 12.283 7.690 1.00 94.81 173 VAL A N 1
ATOM 1324 C CA . VAL A 1 173 ? 1.078 12.004 6.641 1.00 94.81 173 VAL A CA 1
ATOM 1325 C C . VAL A 1 173 ? -0.202 11.406 7.227 1.00 94.81 173 VAL A C 1
ATOM 1327 O O . VAL A 1 173 ? -1.284 11.968 7.040 1.00 94.81 173 VAL A O 1
ATOM 1330 N N . PHE A 1 174 ? -0.0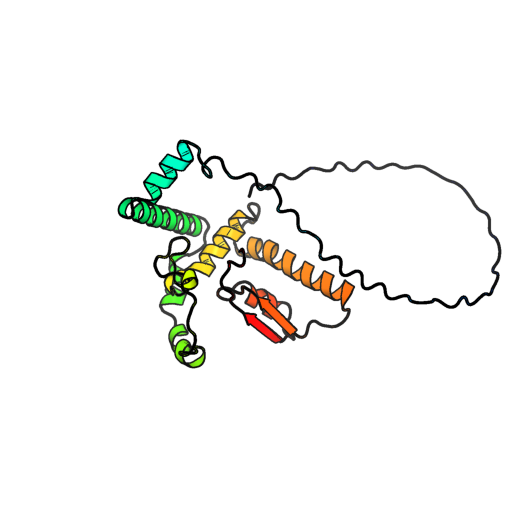97 10.290 7.948 1.00 94.56 174 PHE A N 1
ATOM 1331 C CA . PHE A 1 174 ? -1.262 9.604 8.503 1.00 94.56 174 PHE A CA 1
ATOM 1332 C C . PHE A 1 174 ? -1.854 10.359 9.688 1.00 94.56 174 PHE A C 1
ATOM 1334 O O . PHE A 1 174 ? -3.073 10.449 9.780 1.00 94.56 174 PHE A O 1
ATOM 1341 N N . GLY A 1 175 ? -1.043 10.974 10.549 1.00 95.12 175 GLY A N 1
ATOM 1342 C CA . GLY A 1 175 ? -1.543 11.762 11.677 1.00 95.12 175 GLY A CA 1
ATOM 1343 C C . GLY A 1 175 ? -2.347 12.982 11.230 1.00 95.12 175 GLY A C 1
ATOM 1344 O O . GLY A 1 175 ? -3.396 13.261 11.807 1.00 95.12 175 GLY A O 1
ATOM 1345 N N . ASN A 1 176 ? -1.929 13.671 10.160 1.00 94.56 176 ASN A N 1
ATOM 1346 C CA . ASN A 1 176 ? -2.728 14.744 9.556 1.00 94.56 176 ASN A CA 1
ATOM 1347 C C . ASN A 1 176 ? -4.092 14.241 9.077 1.00 94.56 176 ASN A C 1
ATOM 1349 O O . ASN A 1 176 ? -5.116 14.862 9.363 1.00 94.56 176 ASN A O 1
ATOM 1353 N N . TRP A 1 177 ? -4.106 13.120 8.361 1.00 94.50 177 TRP A N 1
ATOM 1354 C CA . TRP A 1 177 ? -5.326 12.518 7.835 1.00 94.50 177 TRP A CA 1
ATOM 1355 C C . TRP A 1 177 ? -6.273 12.041 8.944 1.00 94.50 177 TRP A C 1
ATOM 1357 O O . TRP A 1 177 ? -7.443 12.424 8.959 1.00 94.50 177 TRP A O 1
ATOM 1367 N N . LEU A 1 178 ? -5.757 11.278 9.910 1.00 95.94 178 LEU A N 1
ATOM 1368 C CA . LEU A 1 178 ? -6.515 10.738 11.039 1.00 95.94 178 LEU A CA 1
ATOM 1369 C C . LEU A 1 178 ? -7.107 11.843 11.914 1.00 95.94 178 LEU A C 1
ATOM 1371 O O . LEU A 1 178 ? -8.286 11.787 12.262 1.00 95.94 178 LEU A O 1
ATOM 1375 N N . ARG A 1 179 ? -6.322 12.883 12.220 1.00 95.81 179 ARG A N 1
ATOM 1376 C CA . ARG A 1 179 ? -6.819 14.052 12.955 1.00 95.81 179 ARG A CA 1
ATOM 1377 C C . ARG A 1 179 ? -7.949 14.732 12.195 1.00 95.81 179 ARG A C 1
ATOM 1379 O O . ARG A 1 179 ? -8.954 15.100 12.789 1.00 95.81 179 ARG A O 1
ATOM 1386 N N . ARG A 1 180 ? -7.821 14.864 10.873 1.00 95.94 180 ARG A N 1
ATOM 1387 C CA . ARG A 1 180 ? -8.846 15.520 10.060 1.00 95.94 180 ARG A CA 1
ATOM 1388 C C . ARG A 1 180 ? -10.152 14.727 10.009 1.00 95.94 180 ARG A C 1
ATOM 1390 O O . ARG A 1 180 ? -11.213 15.352 9.981 1.00 95.94 180 ARG A O 1
ATOM 1397 N N . ILE A 1 181 ? -10.079 13.393 10.013 1.00 94.56 181 ILE A N 1
ATOM 1398 C CA . ILE A 1 181 ? -11.243 12.504 10.164 1.00 94.56 181 ILE A CA 1
ATOM 1399 C C . ILE A 1 181 ? -11.910 12.744 11.519 1.00 94.56 181 ILE A C 1
ATOM 1401 O O . ILE A 1 181 ? -13.113 12.991 11.569 1.00 94.56 181 ILE A O 1
ATOM 1405 N N . GLU A 1 182 ? -11.131 12.710 12.600 1.00 93.50 182 GLU A N 1
ATOM 1406 C CA . GLU A 1 182 ? -11.618 12.889 13.971 1.00 93.50 182 GLU A CA 1
ATOM 1407 C C . GLU A 1 182 ? -12.284 14.260 14.163 1.00 93.50 182 GLU A C 1
ATOM 1409 O O . GLU A 1 182 ? -13.436 14.332 14.582 1.00 93.50 182 GLU A O 1
ATOM 1414 N N . GLU A 1 183 ? -11.619 15.345 13.760 1.00 94.75 183 GLU A N 1
ATOM 1415 C CA . GLU A 1 183 ? -12.159 16.709 13.810 1.00 94.75 183 GLU A CA 1
ATOM 1416 C C . GLU A 1 183 ? -13.460 16.845 13.012 1.00 94.75 183 GLU A C 1
ATOM 1418 O O . GLU A 1 183 ? -14.418 17.476 13.466 1.00 94.75 183 GLU A O 1
ATOM 1423 N N . HIS A 1 184 ? -13.510 16.259 11.811 1.00 95.31 184 HIS A N 1
ATOM 1424 C CA . HIS A 1 184 ? -14.709 16.288 10.982 1.00 95.31 184 HIS A CA 1
ATOM 1425 C C . HIS A 1 184 ? -15.854 15.517 11.649 1.00 95.31 184 HIS A C 1
ATOM 1427 O O . HIS A 1 184 ? -16.971 16.024 11.737 1.00 95.31 184 HIS A O 1
ATOM 1433 N N . HIS A 1 185 ? -15.591 14.314 12.155 1.00 94.25 185 HIS A N 1
ATOM 1434 C CA . HIS A 1 185 ? -16.609 13.506 12.819 1.00 94.25 185 HIS A CA 1
ATOM 1435 C C . HIS A 1 185 ? -17.134 14.176 14.095 1.00 94.25 185 HIS A C 1
ATOM 1437 O O . HIS A 1 185 ? -18.347 14.276 14.284 1.00 94.25 185 HIS A O 1
ATOM 1443 N N . LEU A 1 186 ? -16.247 14.730 14.928 1.00 93.12 186 LEU A N 1
ATOM 1444 C CA . LEU A 1 186 ? -16.628 15.481 16.127 1.00 93.12 186 LEU A CA 1
ATOM 1445 C C . LEU A 1 186 ? -17.523 16.675 15.788 1.00 93.12 186 LEU A C 1
ATOM 1447 O O . LEU A 1 186 ? -18.519 16.910 16.469 1.00 93.12 186 LEU A O 1
ATOM 1451 N N . LYS A 1 187 ? -17.207 17.403 14.713 1.00 95.31 187 LYS A N 1
ATOM 1452 C CA . LYS A 1 187 ? -17.974 18.581 14.294 1.00 95.31 187 LYS A CA 1
ATOM 1453 C C . LYS A 1 187 ? -19.386 18.247 13.805 1.00 95.31 187 LYS A C 1
ATOM 1455 O O . LYS A 1 187 ? -20.294 19.044 14.030 1.00 95.31 187 LYS A O 1
ATOM 1460 N N . TYR A 1 188 ? -19.566 17.132 13.097 1.00 95.56 188 TYR A N 1
ATOM 1461 C CA . TYR A 1 188 ? -20.813 16.849 12.370 1.00 95.56 188 TYR A CA 1
ATOM 1462 C C . TYR A 1 188 ? -21.637 15.688 12.932 1.00 95.56 188 TYR A C 1
ATOM 1464 O O . TYR A 1 188 ? -22.815 15.577 12.602 1.00 95.56 188 TYR A O 1
ATOM 1472 N N . SER A 1 189 ? -21.054 14.822 13.758 1.00 92.69 189 SER A N 1
ATOM 1473 C CA . SER A 1 189 ? -21.724 13.628 14.287 1.00 92.69 189 SER A CA 1
ATOM 1474 C C . SER A 1 189 ? -21.780 13.611 15.811 1.00 92.69 189 SER A C 1
ATOM 1476 O O . SER A 1 189 ? -22.770 13.139 16.361 1.00 92.69 189 SER A O 1
ATOM 1478 N N . GLY A 1 190 ? -20.752 14.127 16.496 1.00 82.00 190 GLY A N 1
ATOM 1479 C CA . GLY A 1 190 ? -20.714 14.279 17.960 1.00 82.00 190 GLY A CA 1
ATOM 1480 C C . GLY A 1 190 ? -20.704 12.976 18.777 1.00 82.00 190 GLY A C 1
ATOM 1481 O O . GLY A 1 190 ? -20.519 13.027 19.989 1.00 82.00 190 GLY A O 1
ATOM 1482 N N . ASN A 1 191 ? -20.872 11.824 18.129 1.00 87.44 191 ASN A N 1
ATOM 1483 C CA . ASN A 1 191 ? -20.822 10.493 18.727 1.00 87.44 191 ASN A CA 1
ATOM 1484 C C . ASN A 1 191 ? -19.450 9.836 18.482 1.00 87.44 191 ASN A C 1
ATOM 1486 O O . ASN A 1 191 ? -18.672 10.330 17.664 1.00 87.44 191 ASN A O 1
ATOM 1490 N N . PRO A 1 192 ? -19.123 8.731 19.172 1.00 90.31 192 PRO A N 1
ATOM 1491 C CA . PRO A 1 192 ? -17.939 7.938 18.857 1.00 90.31 192 PRO A CA 1
ATOM 1492 C C . PRO A 1 192 ? -18.012 7.320 17.452 1.00 90.31 192 PRO A C 1
ATOM 1494 O O . PRO A 1 192 ? -19.084 6.920 16.997 1.00 90.31 192 PRO A O 1
ATOM 1497 N N . ILE A 1 193 ? -16.856 7.166 16.800 1.00 94.25 193 ILE A N 1
ATOM 1498 C CA . ILE A 1 193 ? -16.742 6.400 15.552 1.00 94.25 193 ILE A CA 1
ATOM 1499 C C . ILE A 1 193 ? -16.817 4.909 15.899 1.00 94.25 193 ILE A C 1
ATOM 1501 O O . ILE A 1 193 ? -15.930 4.385 16.572 1.00 94.25 193 ILE A O 1
ATOM 1505 N N . LEU A 1 194 ? -17.880 4.238 15.450 1.00 94.81 194 LEU A N 1
ATOM 1506 C CA . LEU A 1 194 ? -18.123 2.811 15.708 1.00 94.81 194 LEU A CA 1
ATOM 1507 C C . LEU A 1 194 ? -17.933 1.927 14.475 1.00 94.81 194 LEU A C 1
ATOM 1509 O O . LEU A 1 194 ? -17.645 0.746 14.622 1.00 94.81 194 LEU A O 1
ATOM 1513 N N . ASP A 1 195 ? -18.040 2.489 13.273 1.00 95.88 195 ASP A N 1
ATOM 1514 C CA . ASP A 1 195 ? -17.897 1.762 12.016 1.00 95.88 195 ASP A CA 1
ATOM 1515 C C . ASP A 1 195 ? -17.054 2.583 11.038 1.00 95.88 195 ASP A C 1
ATOM 1517 O O . ASP A 1 195 ? -17.251 3.792 10.883 1.00 95.88 195 ASP A O 1
ATOM 1521 N N . ILE A 1 196 ? -16.111 1.923 10.367 1.00 96.19 196 ILE A N 1
ATOM 1522 C CA . ILE A 1 196 ? -15.230 2.524 9.361 1.00 96.19 196 ILE A CA 1
ATOM 1523 C C . ILE A 1 196 ? -15.271 1.653 8.109 1.00 96.19 196 ILE A C 1
ATOM 1525 O O . ILE A 1 196 ? -15.048 0.448 8.187 1.00 96.19 196 ILE A O 1
ATOM 1529 N N . LEU A 1 197 ? -15.514 2.263 6.948 1.00 96.00 197 LEU A N 1
ATOM 1530 C CA . LEU A 1 197 ? -15.386 1.618 5.642 1.00 96.00 197 LEU A CA 1
ATOM 1531 C C . LEU A 1 197 ? -14.194 2.224 4.890 1.00 96.00 197 LEU A C 1
ATOM 1533 O O . LEU A 1 197 ? -14.255 3.375 4.460 1.00 96.00 197 LEU A O 1
ATOM 1537 N N . ASP A 1 198 ? -13.125 1.450 4.719 1.00 95.12 198 ASP A N 1
ATOM 1538 C CA . ASP A 1 198 ? -11.936 1.844 3.956 1.00 95.12 198 ASP A CA 1
ATOM 1539 C C . ASP A 1 198 ? -12.039 1.335 2.511 1.00 95.12 198 ASP A C 1
ATOM 1541 O O . ASP A 1 198 ? -11.840 0.150 2.227 1.00 95.12 198 ASP A O 1
ATOM 1545 N N . ILE A 1 199 ? -12.399 2.241 1.600 1.00 93.31 199 ILE A N 1
ATOM 1546 C CA . ILE A 1 199 ? -12.526 1.968 0.167 1.00 93.31 199 ILE A CA 1
ATOM 1547 C C . ILE A 1 199 ? -11.201 2.299 -0.526 1.00 93.31 199 ILE A C 1
ATOM 1549 O O . ILE A 1 199 ? -10.706 3.417 -0.442 1.00 93.31 199 ILE A O 1
ATOM 1553 N N . GLY A 1 200 ? -10.660 1.346 -1.283 1.00 88.75 200 GLY A N 1
ATOM 1554 C CA . GLY A 1 200 ? -9.341 1.465 -1.902 1.00 88.75 200 GLY A CA 1
ATOM 1555 C C . GLY A 1 200 ? -8.198 1.118 -0.944 1.00 88.75 200 GLY A C 1
ATOM 1556 O O . GLY A 1 200 ? -7.089 1.617 -1.112 1.00 88.75 200 GLY A O 1
ATOM 1557 N N . CYS A 1 201 ? -8.442 0.226 0.021 1.00 91.06 201 CYS A N 1
ATOM 1558 C CA . CYS A 1 201 ? -7.517 -0.105 1.113 1.00 91.06 201 CYS A CA 1
ATOM 1559 C C . CYS A 1 201 ? -6.155 -0.691 0.676 1.00 91.06 201 CYS A C 1
ATOM 1561 O O . CYS A 1 201 ? -5.232 -0.805 1.486 1.00 91.06 201 CYS A O 1
ATOM 1563 N N . SER A 1 202 ? -5.999 -1.083 -0.597 1.00 90.44 202 SER A N 1
ATOM 1564 C CA . SER A 1 202 ? -4.802 -1.751 -1.128 1.00 90.44 202 SER A CA 1
ATOM 1565 C C . SER A 1 202 ? -4.439 -2.994 -0.291 1.00 90.44 202 SER A C 1
ATOM 1567 O O . SER A 1 202 ? -5.295 -3.852 -0.096 1.00 90.44 202 SER A O 1
ATOM 1569 N N . VAL A 1 203 ? -3.203 -3.105 0.210 1.00 90.44 203 VAL A N 1
ATOM 1570 C CA . VAL A 1 203 ? -2.744 -4.169 1.132 1.00 90.44 203 VAL A CA 1
ATOM 1571 C C . VAL A 1 203 ? -3.017 -3.859 2.614 1.00 90.44 203 VAL A C 1
ATOM 1573 O O . VAL A 1 203 ? -2.482 -4.517 3.501 1.00 90.44 203 VAL A O 1
ATOM 1576 N N . GLY A 1 204 ? -3.805 -2.821 2.905 1.00 92.44 204 GLY A N 1
ATOM 1577 C CA . GLY A 1 204 ? -4.222 -2.464 4.261 1.00 92.44 204 GLY A CA 1
ATOM 1578 C C . GLY A 1 204 ? -3.216 -1.631 5.061 1.00 92.44 204 GLY A C 1
ATOM 1579 O O . GLY A 1 204 ? -3.339 -1.529 6.280 1.00 92.44 204 GLY A O 1
ATOM 1580 N N . PHE A 1 205 ? -2.212 -1.022 4.414 1.00 91.31 205 PHE A N 1
ATOM 1581 C CA . PHE A 1 205 ? -1.186 -0.235 5.117 1.00 91.31 205 PHE A CA 1
ATOM 1582 C C . PHE A 1 205 ? -1.777 0.987 5.845 1.00 91.31 205 PHE A C 1
ATOM 1584 O O . PHE A 1 205 ? -1.442 1.229 7.002 1.00 91.31 205 PHE A O 1
ATOM 1591 N N . GLY A 1 206 ? -2.688 1.719 5.193 1.00 92.62 206 GLY A N 1
ATOM 1592 C CA . GLY A 1 206 ? -3.443 2.815 5.814 1.00 92.62 206 GLY A CA 1
ATOM 1593 C C . GLY A 1 206 ? -4.572 2.324 6.723 1.00 92.62 206 GLY A C 1
ATOM 1594 O O . GLY A 1 206 ? -4.819 2.920 7.767 1.00 92.62 206 GLY A O 1
ATOM 1595 N N . THR A 1 207 ? -5.198 1.193 6.388 1.00 95.56 207 THR A N 1
ATOM 1596 C CA . THR A 1 207 ? -6.255 0.579 7.205 1.00 95.56 207 THR A CA 1
ATOM 1597 C C . THR A 1 207 ? -5.786 0.279 8.624 1.00 95.56 207 THR A C 1
ATOM 1599 O O . THR A 1 207 ? -6.516 0.539 9.575 1.00 95.56 207 THR A O 1
ATOM 1602 N N . ARG A 1 208 ? -4.554 -0.222 8.794 1.00 94.94 208 ARG A N 1
ATOM 1603 C CA . ARG A 1 208 ? -3.987 -0.463 10.132 1.00 94.94 208 ARG A CA 1
ATOM 1604 C C . ARG A 1 208 ? -3.920 0.820 10.963 1.00 94.94 208 ARG A C 1
ATOM 1606 O O . ARG A 1 208 ? -4.309 0.801 12.117 1.00 94.94 208 ARG A O 1
ATOM 1613 N N . GLN A 1 209 ? -3.559 1.949 10.347 1.00 95.00 209 GLN A N 1
ATOM 1614 C CA . GLN A 1 209 ? -3.540 3.254 11.021 1.00 95.00 209 GLN A CA 1
ATOM 1615 C C . GLN A 1 209 ? -4.941 3.683 11.494 1.00 95.00 209 GLN A C 1
ATOM 1617 O O . GLN A 1 209 ? -5.077 4.271 12.564 1.00 95.00 209 GLN A O 1
ATOM 1622 N N . LEU A 1 210 ? -5.989 3.374 10.718 1.00 95.50 210 LEU A N 1
ATOM 1623 C CA . LEU A 1 210 ? -7.380 3.605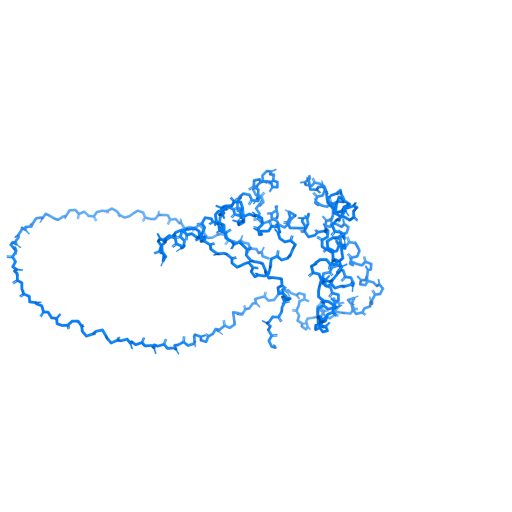 11.129 1.00 95.50 210 LEU A CA 1
ATOM 1624 C C . LEU A 1 210 ? -7.777 2.711 12.307 1.00 95.50 210 LEU A C 1
ATOM 1626 O O . LEU A 1 210 ? -8.343 3.213 13.275 1.00 95.50 210 LEU A O 1
ATOM 1630 N N . ALA A 1 211 ? -7.472 1.414 12.228 1.00 96.31 211 ALA A N 1
ATOM 1631 C CA . ALA A 1 211 ? -7.785 0.453 13.283 1.00 96.31 211 ALA A CA 1
ATOM 1632 C C . ALA A 1 211 ? -7.077 0.802 14.604 1.00 96.31 211 ALA A C 1
ATOM 1634 O O . ALA A 1 211 ? -7.708 0.775 15.657 1.00 96.31 211 ALA A O 1
ATOM 1635 N N . ASP A 1 212 ? -5.808 1.212 14.540 1.00 95.62 212 ASP A N 1
ATOM 1636 C CA . ASP A 1 212 ? -5.023 1.616 15.711 1.00 95.62 212 ASP A CA 1
ATOM 1637 C C . ASP A 1 212 ? -5.567 2.909 16.345 1.00 95.62 212 ASP A C 1
ATOM 1639 O O . ASP A 1 212 ? -5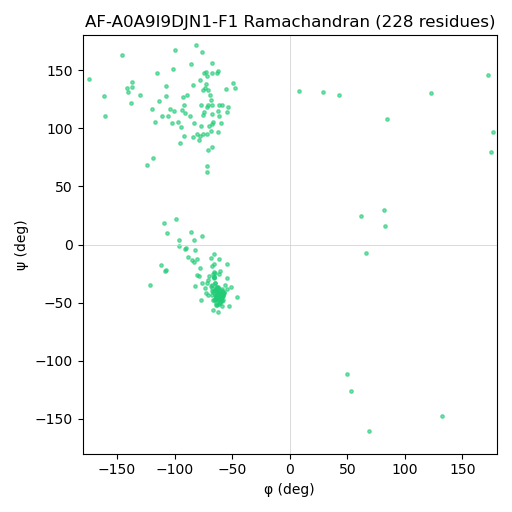.653 3.026 17.568 1.00 95.62 212 ASP A O 1
ATOM 1643 N N . LYS A 1 213 ? -5.964 3.892 15.523 1.00 95.44 213 LYS A N 1
ATOM 1644 C CA . LYS A 1 213 ? -6.509 5.175 15.999 1.00 95.44 213 LYS A CA 1
ATOM 1645 C C . LYS A 1 213 ? -7.918 5.042 16.582 1.00 95.44 213 LYS A C 1
ATOM 1647 O O . LYS A 1 213 ? -8.255 5.781 17.507 1.00 95.44 213 LYS A O 1
ATOM 1652 N N . PHE A 1 214 ? -8.732 4.134 16.048 1.00 95.38 214 PHE A N 1
ATOM 1653 C CA . PHE A 1 214 ? -10.125 3.929 16.449 1.00 95.38 214 PHE A CA 1
ATOM 1654 C C . PHE A 1 214 ? -10.358 2.470 16.878 1.00 95.38 214 PHE A C 1
ATOM 1656 O O . PHE A 1 214 ? -11.085 1.738 16.207 1.00 95.38 214 PHE A O 1
ATOM 1663 N N . PRO A 1 215 ? -9.785 2.032 18.016 1.00 95.94 215 PRO A N 1
ATOM 1664 C CA . PRO A 1 215 ? -9.744 0.616 18.398 1.00 95.94 215 PRO A CA 1
ATOM 1665 C C . PRO A 1 215 ? -11.116 0.014 18.730 1.00 95.94 215 PRO A C 1
ATOM 1667 O O . PRO A 1 215 ? -11.276 -1.203 18.736 1.00 95.94 215 PRO A O 1
ATOM 1670 N N . THR A 1 216 ? -12.117 0.848 19.020 1.00 95.31 216 THR A N 1
ATOM 1671 C CA . THR A 1 216 ? -13.501 0.412 19.261 1.00 95.31 216 THR A CA 1
ATOM 1672 C C . THR A 1 216 ? -14.330 0.327 17.984 1.00 95.31 216 THR A C 1
ATOM 1674 O O . THR A 1 216 ? -15.459 -0.158 18.034 1.00 95.31 216 THR A O 1
ATOM 1677 N N . ALA A 1 217 ? -13.818 0.841 16.861 1.00 96.62 217 ALA A N 1
ATOM 1678 C CA . ALA A 1 217 ? -14.543 0.858 15.606 1.00 96.62 217 ALA A CA 1
ATOM 1679 C C . ALA A 1 217 ? -14.391 -0.475 14.869 1.00 96.62 217 ALA A C 1
ATOM 1681 O O . ALA A 1 217 ? -13.297 -1.027 14.738 1.00 96.62 217 ALA A O 1
ATOM 1682 N N . LYS A 1 218 ? -15.488 -0.970 14.304 1.00 97.75 218 LYS A N 1
ATOM 1683 C CA . LYS A 1 218 ? -15.464 -2.066 13.346 1.00 97.75 218 LYS A CA 1
ATOM 1684 C C . LYS A 1 218 ? -14.968 -1.543 12.000 1.00 97.75 218 LYS A C 1
ATOM 1686 O O . LYS A 1 218 ? -15.661 -0.790 11.317 1.00 97.75 218 LYS A O 1
ATOM 1691 N N . VAL A 1 219 ? -13.776 -1.973 11.596 1.00 97.06 219 VAL A N 1
ATOM 1692 C CA . VAL A 1 219 ? -13.194 -1.603 10.301 1.00 97.06 219 VAL A CA 1
ATOM 1693 C C . VAL A 1 219 ? -13.557 -2.645 9.246 1.00 97.06 219 VAL A C 1
ATOM 1695 O O . VAL A 1 219 ? -13.209 -3.817 9.358 1.00 97.06 219 VAL A O 1
ATOM 1698 N N . THR A 1 220 ? -14.252 -2.204 8.205 1.00 95.81 220 THR A N 1
ATOM 1699 C CA . THR A 1 220 ? -14.546 -2.973 6.994 1.00 95.81 220 THR A CA 1
ATOM 1700 C C . THR A 1 220 ? -13.702 -2.418 5.857 1.00 95.81 220 THR A C 1
ATOM 1702 O O . THR A 1 220 ? -13.587 -1.205 5.696 1.00 95.81 220 THR A O 1
ATOM 1705 N N . VAL A 1 221 ? -13.113 -3.295 5.051 1.00 93.25 221 VAL A N 1
ATOM 1706 C CA . VAL A 1 221 ? -12.254 -2.897 3.933 1.00 93.25 221 VAL A CA 1
ATOM 1707 C C . VAL A 1 221 ? -12.864 -3.301 2.606 1.00 93.25 221 VAL A C 1
ATOM 1709 O O . VAL A 1 221 ? -13.520 -4.334 2.490 1.00 93.25 221 VAL A O 1
ATOM 1712 N N . SER A 1 222 ? -12.610 -2.495 1.586 1.00 88.69 222 SER A N 1
ATOM 1713 C CA . SER A 1 222 ? -12.913 -2.827 0.205 1.00 88.69 222 SER A CA 1
ATOM 1714 C C . SER A 1 222 ? -11.755 -2.391 -0.676 1.00 88.69 222 SER A C 1
ATOM 1716 O O . SER A 1 222 ? -11.403 -1.215 -0.727 1.00 88.69 222 SER A O 1
ATOM 1718 N N . LYS A 1 223 ? -11.162 -3.326 -1.415 1.00 81.81 223 LYS A N 1
ATOM 1719 C CA . LYS A 1 223 ? -10.200 -3.002 -2.468 1.00 81.81 223 LYS A CA 1
ATOM 1720 C C . LYS A 1 223 ? -10.971 -2.866 -3.776 1.00 81.81 223 LYS A C 1
ATOM 1722 O O . LYS A 1 223 ? -11.200 -3.856 -4.465 1.00 81.81 223 LYS A O 1
ATOM 1727 N N . PHE A 1 224 ? -11.368 -1.642 -4.120 1.00 64.38 224 PHE A N 1
ATOM 1728 C CA . PHE A 1 224 ? -11.860 -1.369 -5.467 1.00 64.38 224 PHE A CA 1
ATOM 1729 C C . PHE A 1 224 ? -10.687 -1.241 -6.446 1.00 64.38 224 PHE A C 1
ATOM 1731 O O . PHE A 1 224 ? -9.665 -0.635 -6.110 1.00 64.38 224 PHE A O 1
ATOM 1738 N N . PRO A 1 225 ? -10.827 -1.759 -7.674 1.00 53.94 225 PRO A N 1
ATOM 1739 C CA . PRO A 1 225 ? -9.943 -1.401 -8.766 1.00 53.94 225 PRO A CA 1
ATOM 1740 C C . PRO A 1 225 ? -10.059 0.100 -9.047 1.00 53.94 225 PRO A C 1
ATOM 1742 O O . PRO A 1 225 ? -11.137 0.594 -9.378 1.00 53.94 225 PRO A O 1
ATOM 1745 N N . LEU A 1 226 ? -8.965 0.843 -8.926 1.00 35.78 226 LEU A N 1
ATOM 1746 C CA . LEU A 1 226 ? -8.947 2.250 -9.301 1.00 35.78 226 LEU A CA 1
ATOM 1747 C C . LEU A 1 226 ? -9.051 2.361 -10.835 1.00 35.78 226 LEU A C 1
ATOM 1749 O O . LEU A 1 226 ? -8.073 2.085 -11.522 1.00 35.78 226 LEU A O 1
ATOM 1753 N N . LEU A 1 227 ? -10.241 2.693 -11.348 1.00 32.75 227 LEU A N 1
ATOM 1754 C CA . LEU A 1 227 ? -10.530 3.454 -12.580 1.00 32.75 227 LEU A CA 1
ATOM 1755 C C . LEU A 1 227 ? -12.055 3.465 -12.796 1.00 32.75 227 LEU A C 1
ATOM 1757 O O . LEU A 1 227 ? -12.600 2.697 -13.581 1.00 32.75 227 LEU A O 1
ATOM 1761 N N . LEU A 1 228 ? -12.755 4.337 -12.068 1.00 29.69 228 LEU A N 1
ATOM 1762 C CA . LEU A 1 228 ? -14.041 4.863 -12.524 1.00 29.69 228 LEU A CA 1
ATOM 1763 C C . LEU A 1 228 ? -13.755 6.200 -13.202 1.00 29.69 228 LEU A C 1
ATOM 1765 O O . LEU A 1 228 ? -13.782 7.231 -12.540 1.00 29.69 228 LEU A O 1
ATOM 1769 N N . LEU A 1 229 ? -13.451 6.172 -14.497 1.00 25.52 229 LEU A N 1
ATOM 1770 C CA . LEU A 1 229 ? -13.790 7.268 -15.401 1.00 25.52 229 LEU A CA 1
ATOM 1771 C C . LEU A 1 229 ? -14.246 6.646 -16.737 1.00 25.52 229 LEU A C 1
ATOM 1773 O O . LEU A 1 229 ? -13.585 5.710 -17.193 1.00 25.52 229 LEU A O 1
ATOM 1777 N N . PRO A 1 230 ? -15.396 7.089 -17.281 1.00 30.83 230 PRO A N 1
ATOM 1778 C CA . PRO A 1 230 ? -15.997 6.572 -18.513 1.00 30.83 230 PRO A CA 1
ATOM 1779 C C . PRO A 1 230 ? -15.142 6.810 -19.764 1.00 30.83 230 PRO A C 1
ATOM 1781 O O . PRO A 1 230 ? -14.322 7.757 -19.764 1.0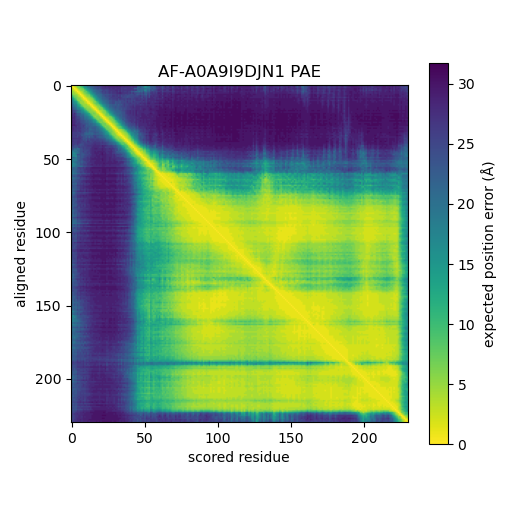0 30.83 230 PRO A O 1
#

pLDDT: mean 76.25, std 24.99, range [25.44, 98.19]